Protein AF-A0A2V8R6G0-F1 (afdb_monomer)

Radius of gyration: 20.25 Å; Cα contacts (8 Å, |Δi|>4): 331; chains: 1; bounding box: 52×33×65 Å

Sequence (247 aa):
MKTLGDEDYLRGYAAKALVNFKTNHLSKALENALSSEDNFSKRKAIQTIGYYSLEPHVLEKLSRIATTDSIEEVRIDATEAKEKFALKIELLDHC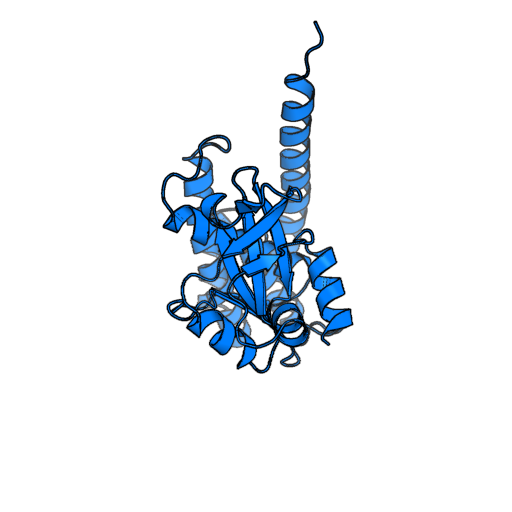SAIGAAQPLTDNESRELFLVGEAFKVAAEAGHIFRPTANSDWGIDGEIEFKNERGEANGQRVYLQLKSGDSYLRTRKRDGKEIFVIKNPRHAEYWQSHAYPVLLVIRDSSGQIRWMNVTEYLQRQGTDVRQIEFQGEPFTAESVKQMRARFA

Nearest PDB structures (foldseek):
  4fzd-assembly1_A  TM=4.094E-01  e=1.682E-01  Homo sapiens
  5d08-assembly2_B  TM=7.784E-01  e=7.352E+00  Bacillus subtilis subsp. subtilis str. 168
  7wtx-assembly1_K  TM=4.316E-01  e=4.037E+00  Homo sapiens

Foldseek 3Di:
DDDPPPVVVVVVVVVVVVLVVVLVVVLVVLVVQCVDPDPVSNLVSLLVCLLRPPDPVVLVVLVCQLPPPPDPSSNVSSVVSNVSNVVVNVLVVVPVVVDPPDFPPDQVNQQVVQLSVLCVQLVLLLWDKDADPDCVLQFGIKTFDADPVSHGDRFIETEREEEEPVQWDQDPPPRFTKGFQPDLSSLVSQLPDPHFYKYWYQYRVRFIFIDRSNVQCVVVDSPDRMDRDPTDGRHSVVVNVVVVVRD

Mean predicted aligned error: 14.56 Å

Solvent-accessible surface area (backbone atoms only — not comparable to full-atom values): 13518 Å² total; per-residue (Å²): 142,80,83,72,65,61,61,58,51,50,47,52,50,50,50,51,50,51,49,50,54,52,45,52,55,48,41,56,54,33,58,54,30,58,71,43,89,50,63,69,59,20,43,53,23,35,53,46,42,30,65,64,51,89,56,76,69,54,47,59,54,26,52,46,39,35,74,66,50,91,47,66,71,48,16,52,45,17,46,54,17,28,54,53,30,50,55,48,49,57,51,49,51,51,49,60,74,48,48,96,82,62,78,72,85,48,69,66,61,33,44,53,50,49,52,51,50,51,40,51,31,28,49,73,43,62,31,47,55,47,77,43,96,74,42,94,72,59,43,44,26,35,41,38,42,39,50,99,87,64,47,73,77,82,45,51,36,35,29,27,75,45,58,43,58,88,56,51,43,70,38,88,92,76,67,46,37,31,33,66,52,89,54,69,65,44,56,55,50,41,59,68,47,97,44,53,25,29,44,32,40,29,41,86,89,67,54,43,26,28,39,60,47,29,64,51,38,69,76,73,40,87,86,62,50,63,43,79,55,80,50,48,69,65,40,28,67,49,52,47,51,46,44,73,73,73,100

Secondary structure (DSSP, 8-state):
----HHHHHHHHHHHHHHHHHHHHHHHHHHHHHTT-S-HHHHHHHHHHHHHH---THHHHHHHHHHHH-S-HHHHHHHHHHHHHHHHHHHHHHHHHHS-TTS---SHHHHHHHHHHHHHHHHHHTT-EEEE-S--TTS--EEEEEE-TTS-EEEEEEEEEEEESGGGEEE-TTT--EEEE-SSTHHHHHHHHSSSPEEEEEE-TT--EEEEEHHHHHHHH-TT--EEE---EE--HHHHHHHHHHH-

pLDDT: mean 73.42, std 19.41, range [26.73, 97.62]

Structure (mmCIF, N/CA/C/O backbone):
data_AF-A0A2V8R6G0-F1
#
_entry.id   AF-A0A2V8R6G0-F1
#
loop_
_atom_site.group_PDB
_atom_site.id
_atom_site.type_symbol
_atom_site.label_atom_id
_atom_site.label_alt_id
_atom_site.label_comp_id
_atom_site.label_asym_id
_atom_site.label_entity_id
_atom_site.label_seq_id
_atom_site.pdbx_PDB_ins_code
_atom_site.Cartn_x
_atom_site.Cartn_y
_atom_site.Cartn_z
_atom_site.occupancy
_atom_site.B_iso_or_equiv
_atom_site.auth_seq_id
_atom_site.auth_comp_id
_atom_site.auth_asym_id
_atom_site.auth_atom_id
_atom_site.pdbx_PDB_model_num
ATOM 1 N N . MET A 1 1 ? 21.399 -4.563 36.459 1.00 34.19 1 MET A N 1
ATOM 2 C CA . MET A 1 1 ? 21.185 -3.374 35.610 1.00 34.19 1 MET A CA 1
ATOM 3 C C . MET A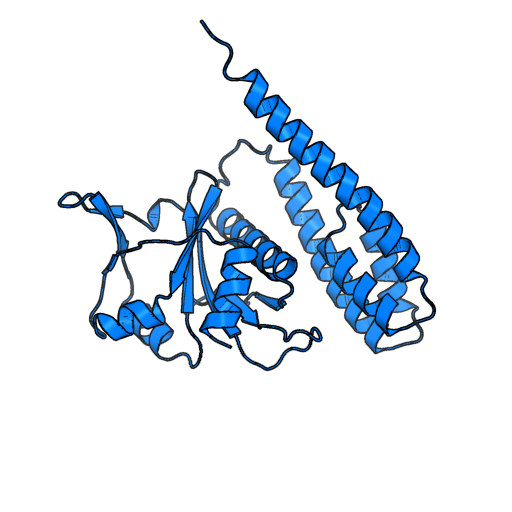 1 1 ? 21.770 -3.709 34.242 1.00 34.19 1 MET A C 1
ATOM 5 O O . MET A 1 1 ? 22.981 -3.686 34.096 1.00 34.19 1 MET A O 1
ATOM 9 N N . LYS A 1 2 ? 20.945 -4.240 33.328 1.00 35.44 2 LYS A N 1
ATOM 10 C CA . LYS A 1 2 ? 21.380 -4.819 32.043 1.00 35.44 2 LYS A CA 1
ATOM 11 C C . LYS A 1 2 ? 21.058 -3.829 30.920 1.00 35.44 2 LYS A C 1
ATOM 13 O O . LYS A 1 2 ? 19.930 -3.353 30.834 1.00 35.44 2 LYS A O 1
ATOM 18 N N . THR A 1 3 ? 22.068 -3.518 30.120 1.00 43.28 3 THR A N 1
ATOM 19 C CA . THR A 1 3 ? 22.071 -2.650 28.938 1.00 43.28 3 THR A CA 1
ATOM 20 C C . THR A 1 3 ? 21.207 -3.246 27.822 1.00 43.28 3 THR A C 1
ATOM 22 O O . THR A 1 3 ? 21.659 -4.087 27.058 1.00 43.28 3 THR A O 1
ATOM 25 N N . LEU A 1 4 ? 19.941 -2.826 27.745 1.00 37.19 4 LEU A N 1
ATOM 26 C CA . LEU A 1 4 ? 19.010 -3.173 26.656 1.00 37.19 4 LEU A CA 1
ATOM 27 C C . LEU A 1 4 ? 19.061 -2.176 25.477 1.00 37.19 4 LEU A C 1
ATOM 29 O O . LEU A 1 4 ? 18.428 -2.414 24.460 1.00 37.19 4 LEU A O 1
ATOM 33 N N . GLY A 1 5 ? 19.813 -1.073 25.594 1.00 36.22 5 GLY A N 1
ATOM 34 C CA . GLY A 1 5 ? 19.880 -0.025 24.563 1.00 36.22 5 GLY A CA 1
ATOM 35 C C . GLY A 1 5 ? 20.892 -0.273 23.438 1.00 36.22 5 GLY A C 1
ATOM 36 O O . GLY A 1 5 ? 20.649 0.131 22.305 1.00 36.22 5 GLY A O 1
ATOM 37 N N . ASP A 1 6 ? 22.000 -0.965 23.720 1.00 34.88 6 ASP A N 1
ATOM 38 C CA . ASP A 1 6 ? 23.094 -1.110 22.748 1.00 34.88 6 ASP A CA 1
ATOM 39 C C . ASP A 1 6 ? 22.841 -2.222 21.717 1.00 34.88 6 ASP A C 1
ATOM 41 O O . ASP A 1 6 ? 23.226 -2.079 20.559 1.00 34.88 6 ASP A O 1
ATOM 45 N N . GLU A 1 7 ? 22.154 -3.313 22.087 1.00 31.45 7 GLU A N 1
ATOM 46 C CA . GLU A 1 7 ? 21.886 -4.431 21.164 1.00 31.45 7 GLU A CA 1
ATOM 47 C C . GLU A 1 7 ? 20.872 -4.079 20.065 1.00 31.45 7 GLU A C 1
ATOM 49 O O . GLU A 1 7 ? 21.073 -4.473 18.915 1.00 31.45 7 GLU A O 1
ATOM 54 N N . ASP A 1 8 ? 19.817 -3.320 20.374 1.00 34.75 8 ASP A N 1
ATOM 55 C CA . ASP A 1 8 ? 18.817 -2.908 19.378 1.00 34.75 8 ASP A CA 1
ATOM 56 C C . ASP A 1 8 ? 19.351 -1.802 18.454 1.00 34.75 8 ASP A C 1
ATOM 58 O O . ASP A 1 8 ? 19.093 -1.823 17.247 1.00 34.75 8 ASP A O 1
ATOM 62 N N . TYR A 1 9 ? 20.187 -0.896 18.979 1.00 31.95 9 TYR A N 1
ATOM 63 C CA . TYR A 1 9 ? 20.908 0.098 18.178 1.00 31.95 9 TYR A CA 1
ATOM 64 C C . TYR A 1 9 ? 21.902 -0.567 17.212 1.00 31.95 9 TYR A C 1
ATOM 66 O O . TYR A 1 9 ? 21.915 -0.267 16.014 1.00 31.95 9 TYR A O 1
ATOM 74 N N . LEU A 1 10 ? 22.688 -1.533 17.702 1.00 29.09 10 LEU A N 1
ATOM 75 C CA . LEU A 1 10 ? 23.629 -2.299 16.885 1.00 29.09 10 LEU A CA 1
ATOM 76 C C . LEU A 1 10 ? 22.919 -3.200 15.868 1.00 29.09 10 LEU A C 1
ATOM 78 O O . LEU A 1 10 ? 23.405 -3.317 14.745 1.00 29.09 10 LEU A O 1
ATOM 82 N N . ARG A 1 11 ? 21.757 -3.787 16.193 1.00 32.06 11 ARG A N 1
ATOM 83 C CA . ARG A 1 11 ? 20.941 -4.542 15.222 1.00 32.06 11 ARG A CA 1
ATOM 84 C C . ARG A 1 11 ? 20.358 -3.648 14.140 1.00 32.06 11 ARG A C 1
ATOM 86 O O . ARG A 1 11 ? 20.413 -4.030 12.976 1.00 32.06 11 ARG A O 1
ATOM 93 N N . GLY A 1 12 ? 19.847 -2.467 14.489 1.00 29.92 12 GLY A N 1
ATOM 94 C CA . GLY A 1 12 ? 19.350 -1.492 13.517 1.00 29.92 12 GLY A CA 1
ATOM 95 C C . GLY A 1 12 ? 20.454 -1.005 12.577 1.00 29.92 12 GLY A C 1
ATOM 96 O O . GLY A 1 12 ? 20.265 -0.972 11.361 1.00 29.92 12 GLY A O 1
ATOM 97 N N . TYR A 1 13 ? 21.639 -0.713 13.119 1.00 31.30 13 TYR A N 1
ATOM 98 C CA . TYR A 1 13 ? 22.800 -0.296 12.333 1.00 31.30 13 TYR A CA 1
ATOM 99 C C . TYR A 1 13 ? 23.360 -1.433 11.472 1.00 31.30 13 TYR A C 1
ATOM 101 O O . TYR A 1 13 ? 23.633 -1.224 10.296 1.00 31.30 13 TYR A O 1
ATOM 109 N N . ALA A 1 14 ? 23.472 -2.652 12.009 1.00 26.73 14 ALA A N 1
ATOM 110 C CA . ALA A 1 14 ? 23.921 -3.826 11.264 1.00 26.73 14 ALA A CA 1
ATOM 111 C C . ALA A 1 14 ? 22.918 -4.230 10.176 1.00 26.73 14 ALA A C 1
ATOM 113 O O . ALA A 1 14 ? 23.330 -4.557 9.071 1.00 26.73 14 ALA A O 1
ATOM 114 N N . ALA A 1 15 ? 21.610 -4.151 10.438 1.00 30.41 15 ALA A N 1
ATOM 115 C CA . ALA A 1 15 ? 20.573 -4.388 9.439 1.00 30.41 15 ALA A CA 1
ATOM 116 C C . ALA A 1 15 ? 20.609 -3.318 8.341 1.00 30.41 15 ALA A C 1
ATOM 118 O O . ALA A 1 15 ? 20.586 -3.667 7.167 1.00 30.41 15 ALA A O 1
ATOM 119 N N . LYS A 1 16 ? 20.753 -2.035 8.696 1.00 35.66 16 LYS A N 1
ATOM 120 C CA . LYS A 1 16 ? 20.899 -0.934 7.731 1.00 35.66 16 LYS A CA 1
ATOM 121 C C . LYS A 1 16 ? 22.196 -1.056 6.925 1.00 35.66 16 LYS A C 1
ATOM 123 O O . LYS A 1 16 ? 22.171 -0.885 5.714 1.00 35.66 16 LYS A O 1
ATOM 128 N N . ALA A 1 17 ? 23.303 -1.438 7.558 1.00 30.44 17 ALA A N 1
ATOM 129 C CA . ALA A 1 17 ? 24.582 -1.694 6.902 1.00 30.44 17 ALA A CA 1
ATOM 130 C C . ALA A 1 17 ? 24.533 -2.931 5.991 1.00 30.44 17 ALA A C 1
ATOM 132 O O . ALA A 1 17 ? 25.089 -2.889 4.903 1.00 30.44 17 ALA A O 1
ATOM 133 N N . LEU A 1 18 ? 23.839 -4.005 6.381 1.00 31.03 18 LEU A N 1
ATOM 134 C CA . LEU A 1 18 ? 23.644 -5.210 5.564 1.00 31.03 18 LEU A CA 1
ATOM 135 C C . LEU A 1 18 ? 22.676 -4.974 4.401 1.00 31.03 18 LEU A C 1
ATOM 137 O O . LEU A 1 18 ? 22.905 -5.502 3.313 1.00 31.03 18 LEU A O 1
ATOM 141 N N . VAL A 1 19 ? 21.620 -4.183 4.617 1.00 36.78 19 VAL A N 1
ATOM 142 C CA . VAL A 1 19 ? 20.725 -3.701 3.559 1.00 36.78 19 VAL A CA 1
ATOM 143 C C . VAL A 1 19 ? 21.540 -2.871 2.579 1.00 36.78 19 VAL A C 1
ATOM 145 O O . VAL A 1 19 ? 21.611 -3.277 1.429 1.00 36.78 19 VAL A O 1
ATOM 148 N N . ASN A 1 20 ? 22.256 -1.840 3.046 1.00 39.75 20 ASN A N 1
ATOM 149 C CA . ASN A 1 20 ? 23.132 -0.993 2.229 1.00 39.75 20 ASN A CA 1
ATOM 150 C C . ASN A 1 20 ? 24.219 -1.797 1.494 1.00 39.75 20 ASN A C 1
ATOM 152 O O . ASN A 1 20 ? 24.497 -1.549 0.327 1.00 39.75 20 ASN A O 1
ATOM 156 N N . PHE A 1 21 ? 24.817 -2.804 2.134 1.00 33.84 21 PHE A N 1
ATOM 157 C CA . PHE A 1 21 ? 25.827 -3.664 1.512 1.00 33.84 21 PHE A CA 1
ATOM 158 C C . PHE A 1 21 ? 25.230 -4.521 0.385 1.00 33.84 21 PHE A C 1
ATOM 160 O O . PHE A 1 21 ? 25.822 -4.640 -0.690 1.00 33.84 21 PHE A O 1
ATOM 167 N N . LYS A 1 22 ? 24.029 -5.083 0.591 1.00 43.94 22 LYS A N 1
ATOM 168 C CA . LYS A 1 22 ? 23.308 -5.842 -0.442 1.00 43.94 22 LYS A CA 1
ATOM 169 C C . LYS A 1 22 ? 22.791 -4.938 -1.566 1.00 43.94 22 LYS A C 1
ATOM 171 O O . LYS A 1 22 ? 22.933 -5.322 -2.725 1.00 43.94 22 LYS A O 1
ATOM 176 N N . THR A 1 23 ? 22.258 -3.748 -1.273 1.00 46.34 23 THR A N 1
ATOM 177 C CA . THR A 1 23 ? 21.818 -2.779 -2.295 1.00 46.34 23 THR A CA 1
ATOM 178 C C . THR A 1 23 ? 22.978 -2.164 -3.067 1.00 46.34 23 THR A C 1
ATOM 180 O O . THR A 1 23 ? 22.801 -1.925 -4.252 1.00 46.34 23 THR A O 1
ATOM 183 N N . ASN A 1 24 ? 24.174 -2.002 -2.495 1.00 49.56 24 ASN A N 1
ATOM 184 C CA . ASN A 1 24 ? 25.341 -1.500 -3.237 1.00 49.56 24 ASN A CA 1
ATOM 185 C C . ASN A 1 24 ? 25.845 -2.503 -4.283 1.00 49.56 24 ASN A C 1
ATOM 187 O O . ASN A 1 24 ? 26.157 -2.127 -5.415 1.00 49.56 24 ASN A O 1
ATOM 191 N N . HIS A 1 25 ? 25.871 -3.797 -3.950 1.00 50.28 25 HIS A N 1
ATOM 192 C CA . HIS A 1 25 ? 26.175 -4.846 -4.928 1.00 50.28 25 HIS A CA 1
ATOM 193 C C . HIS A 1 25 ? 25.071 -4.992 -5.983 1.00 50.28 25 HIS A C 1
ATOM 195 O O . HIS A 1 25 ? 25.381 -5.159 -7.165 1.00 50.28 25 HIS A O 1
ATOM 201 N N . LEU A 1 26 ? 23.801 -4.880 -5.576 1.00 49.84 26 LEU A N 1
ATOM 202 C CA . LEU A 1 26 ? 22.661 -4.908 -6.492 1.00 49.84 26 LEU A CA 1
ATOM 203 C C . LEU A 1 26 ? 22.676 -3.700 -7.439 1.00 49.84 26 LEU A C 1
ATOM 205 O O . LEU A 1 26 ? 22.512 -3.876 -8.638 1.00 49.84 26 LEU A O 1
ATOM 209 N N . SER A 1 27 ? 22.940 -2.498 -6.921 1.00 53.16 27 SER A N 1
ATOM 210 C CA . SER A 1 27 ? 23.031 -1.257 -7.695 1.00 53.16 27 SER A CA 1
ATOM 211 C C . SER A 1 27 ? 24.147 -1.354 -8.722 1.00 53.16 27 SER A C 1
ATOM 213 O O . SER A 1 27 ? 23.909 -1.134 -9.899 1.00 53.16 27 SER A O 1
ATOM 215 N N . LYS A 1 28 ? 25.338 -1.822 -8.335 1.00 61.94 28 LYS A N 1
ATOM 216 C CA . LYS A 1 28 ? 26.460 -1.995 -9.268 1.00 61.94 28 LYS A CA 1
ATOM 217 C C . LYS A 1 28 ? 26.176 -3.037 -10.360 1.00 61.94 28 LYS A C 1
ATOM 219 O O . LYS A 1 28 ? 26.539 -2.834 -11.516 1.00 61.94 28 LYS A O 1
ATOM 224 N N . ALA A 1 29 ? 25.505 -4.138 -10.020 1.00 55.44 29 ALA A N 1
ATOM 225 C CA . ALA A 1 29 ? 25.083 -5.145 -10.997 1.00 55.44 29 ALA A CA 1
ATOM 226 C C . ALA A 1 29 ? 23.994 -4.612 -11.947 1.00 55.44 29 ALA A C 1
ATOM 228 O O . ALA A 1 29 ? 24.066 -4.827 -13.156 1.00 55.44 29 ALA A O 1
ATOM 229 N N . LEU A 1 30 ? 23.020 -3.869 -11.417 1.00 57.88 30 LEU A N 1
ATOM 230 C CA . LEU A 1 30 ? 21.959 -3.226 -12.193 1.00 57.88 30 LEU A CA 1
ATOM 231 C C . LEU A 1 30 ? 22.506 -2.100 -13.071 1.00 57.88 30 LEU A C 1
ATOM 233 O O . LEU A 1 30 ? 22.094 -1.967 -14.215 1.00 57.88 30 LEU A O 1
ATOM 237 N N . GLU A 1 31 ? 23.486 -1.341 -12.592 1.00 64.44 31 GLU A N 1
ATOM 238 C CA . GLU A 1 31 ? 24.176 -0.307 -13.358 1.00 64.44 31 GLU A CA 1
ATOM 239 C C . GLU A 1 31 ? 24.968 -0.865 -14.537 1.00 64.44 31 GLU A C 1
ATOM 241 O O . GLU A 1 31 ? 25.060 -0.185 -15.561 1.00 64.44 31 GLU A O 1
ATOM 246 N N . ASN A 1 32 ? 25.521 -2.072 -14.405 1.00 67.94 32 ASN A N 1
ATOM 247 C CA . ASN A 1 32 ? 26.119 -2.798 -15.522 1.00 67.94 32 ASN A CA 1
ATOM 248 C C . ASN A 1 32 ? 25.037 -3.268 -16.506 1.00 67.94 32 ASN A C 1
ATOM 250 O O . ASN A 1 32 ? 25.226 -3.176 -17.716 1.00 67.94 32 ASN A O 1
ATOM 254 N N . ALA A 1 33 ? 23.879 -3.704 -16.000 1.00 63.72 33 ALA A N 1
ATOM 255 C CA . ALA A 1 33 ? 22.740 -4.105 -16.825 1.00 63.72 33 ALA A CA 1
ATOM 256 C C . ALA A 1 33 ? 22.069 -2.922 -17.557 1.00 63.72 33 ALA A C 1
ATOM 258 O O . ALA A 1 33 ? 21.498 -3.118 -18.627 1.00 63.72 33 ALA A O 1
ATOM 259 N N . LEU A 1 34 ? 22.202 -1.684 -17.061 1.00 65.88 34 LEU A N 1
ATOM 260 C CA . LEU A 1 34 ? 21.816 -0.470 -17.802 1.00 65.88 34 LEU A CA 1
ATOM 261 C C . LEU A 1 34 ? 22.625 -0.279 -19.093 1.00 65.88 34 LEU A C 1
ATOM 263 O O . LEU A 1 34 ? 22.168 0.407 -20.004 1.00 65.88 34 LEU A O 1
ATOM 267 N N . SER A 1 35 ? 23.812 -0.877 -19.172 1.00 68.38 35 SER A N 1
ATOM 268 C CA . SER A 1 35 ? 24.671 -0.871 -20.358 1.00 68.38 35 SER A CA 1
ATOM 269 C C . SER A 1 35 ? 24.473 -2.112 -21.240 1.00 68.38 35 SER A C 1
ATOM 271 O O . SER A 1 35 ? 25.229 -2.299 -22.187 1.00 68.38 35 SER A O 1
ATOM 273 N N . SER A 1 36 ? 23.487 -2.964 -20.934 1.00 69.88 36 SER A N 1
ATOM 274 C CA . SER A 1 36 ? 23.172 -4.164 -21.716 1.00 69.88 36 SER A CA 1
ATOM 275 C C . SER A 1 36 ? 22.727 -3.809 -23.137 1.00 69.88 36 SER A C 1
ATOM 277 O O . SER A 1 36 ? 21.923 -2.897 -23.325 1.00 69.88 36 SER A O 1
ATOM 279 N N . GLU A 1 37 ? 23.197 -4.560 -24.132 1.00 65.38 37 GLU A N 1
ATOM 280 C CA . GLU A 1 37 ? 22.677 -4.481 -25.506 1.00 65.38 37 GLU A CA 1
ATOM 281 C C . GLU A 1 37 ? 21.293 -5.140 -25.638 1.00 65.38 37 GLU A C 1
ATOM 283 O O . GLU A 1 37 ? 20.527 -4.796 -26.534 1.00 65.38 37 GLU A O 1
ATOM 288 N N . ASP A 1 38 ? 20.937 -6.045 -24.718 1.00 75.44 38 ASP A N 1
ATOM 289 C CA . ASP A 1 38 ? 19.598 -6.632 -24.657 1.00 75.44 38 ASP A CA 1
ATOM 290 C C . ASP A 1 38 ? 18.587 -5.644 -24.059 1.00 75.44 38 ASP A C 1
ATOM 292 O 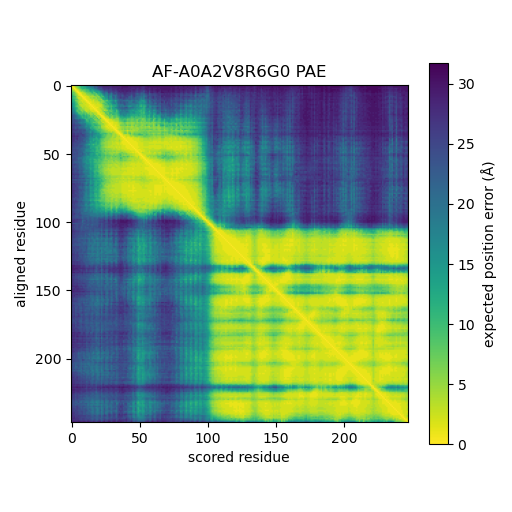O . ASP A 1 38 ? 18.662 -5.285 -22.876 1.00 75.44 38 ASP A O 1
ATOM 296 N N . ASN A 1 39 ? 17.614 -5.250 -24.882 1.00 72.75 39 ASN A N 1
ATOM 297 C CA . ASN A 1 39 ? 16.566 -4.297 -24.530 1.00 72.75 39 ASN A CA 1
ATOM 298 C C . ASN A 1 39 ? 15.711 -4.780 -23.358 1.00 72.75 39 ASN A C 1
ATOM 300 O O . ASN A 1 39 ? 15.363 -3.980 -22.492 1.00 72.75 39 ASN A O 1
ATOM 304 N N . PHE A 1 40 ? 15.389 -6.075 -23.293 1.00 61.78 40 PHE A N 1
ATOM 305 C CA . PHE A 1 40 ? 14.559 -6.614 -22.216 1.00 61.78 40 PHE A CA 1
ATOM 306 C C . PHE A 1 40 ? 15.265 -6.489 -20.859 1.00 61.78 40 PHE A C 1
ATOM 308 O O . PHE A 1 40 ? 14.712 -5.936 -19.903 1.00 61.78 40 PHE A O 1
ATOM 315 N N . SER A 1 41 ? 16.525 -6.921 -20.794 1.00 63.50 41 SER A N 1
ATOM 316 C CA . SER A 1 41 ? 17.361 -6.816 -19.597 1.00 63.50 41 SER A CA 1
ATOM 317 C C . SER A 1 41 ? 17.620 -5.363 -19.202 1.00 63.50 41 SER A C 1
ATOM 319 O O . SER A 1 41 ? 17.537 -5.032 -18.018 1.00 63.50 41 SER A O 1
ATOM 321 N N . LYS A 1 42 ? 17.857 -4.474 -20.177 1.00 71.44 42 LYS A N 1
ATOM 322 C CA . LYS A 1 42 ? 18.047 -3.038 -19.934 1.00 71.44 42 LYS A CA 1
ATOM 323 C C . LYS A 1 42 ? 16.786 -2.398 -19.343 1.00 71.44 42 LYS A C 1
ATOM 325 O O . LYS A 1 42 ? 16.873 -1.724 -18.319 1.00 71.44 42 LYS A O 1
ATOM 330 N N . ARG A 1 43 ? 15.605 -2.654 -19.916 1.00 74.88 43 ARG A N 1
ATOM 331 C CA . ARG A 1 43 ? 14.316 -2.159 -19.394 1.00 74.88 43 ARG A CA 1
ATOM 332 C C . ARG A 1 43 ? 14.043 -2.667 -17.982 1.00 74.88 43 ARG A C 1
ATOM 334 O O . ARG A 1 43 ? 13.699 -1.889 -17.093 1.00 74.88 43 ARG A O 1
ATOM 341 N N . LYS A 1 44 ? 14.282 -3.959 -17.730 1.00 63.94 44 LYS A N 1
ATOM 342 C CA . LYS A 1 44 ? 14.128 -4.538 -16.390 1.00 63.94 44 LYS A CA 1
ATOM 343 C C . LYS A 1 44 ? 15.088 -3.901 -15.384 1.00 63.94 44 LYS A C 1
ATOM 345 O O . LYS A 1 44 ? 14.677 -3.609 -14.260 1.00 63.94 44 LYS A O 1
ATOM 350 N N . ALA A 1 45 ? 16.332 -3.643 -15.785 1.00 68.00 45 ALA A N 1
ATOM 351 C CA . ALA A 1 45 ? 17.316 -2.956 -14.959 1.00 68.00 45 ALA A CA 1
ATOM 352 C C . ALA A 1 45 ? 16.903 -1.511 -14.649 1.00 68.00 45 ALA A C 1
ATOM 354 O O . ALA A 1 45 ? 16.981 -1.111 -13.494 1.00 68.00 45 ALA A O 1
ATOM 355 N N . ILE A 1 46 ? 16.388 -0.763 -15.630 1.00 72.62 46 ILE A N 1
ATOM 356 C CA . ILE A 1 46 ? 15.880 0.612 -15.467 1.00 72.62 46 ILE A CA 1
ATOM 357 C C . ILE A 1 46 ? 14.740 0.672 -14.449 1.00 72.62 46 ILE A C 1
ATOM 359 O O . ILE A 1 46 ? 14.799 1.438 -13.486 1.00 72.62 46 ILE A O 1
ATOM 363 N N . GLN A 1 47 ? 13.730 -0.181 -14.620 1.00 64.50 47 GLN A N 1
ATOM 364 C CA . GLN A 1 47 ? 12.584 -0.239 -13.712 1.00 64.50 47 GLN A CA 1
ATOM 365 C C . GLN A 1 47 ? 13.013 -0.612 -12.288 1.00 64.50 47 GLN A C 1
ATOM 367 O O . GLN A 1 47 ? 12.476 -0.092 -11.315 1.00 64.50 47 GLN A O 1
ATOM 372 N N . THR A 1 48 ? 13.999 -1.503 -12.164 1.00 60.44 48 THR A N 1
ATOM 373 C CA . THR A 1 48 ? 14.518 -1.970 -10.874 1.00 60.44 48 THR A CA 1
ATOM 374 C C . THR A 1 48 ? 15.399 -0.901 -10.220 1.00 60.44 48 THR A C 1
ATOM 376 O O . THR A 1 48 ? 15.276 -0.637 -9.030 1.00 60.44 48 THR A O 1
ATOM 379 N N . ILE A 1 49 ? 16.271 -0.224 -10.967 1.00 68.69 49 ILE A N 1
ATOM 380 C CA . ILE A 1 49 ? 17.228 0.719 -10.383 1.00 68.69 49 ILE A CA 1
ATOM 381 C C . ILE A 1 49 ? 16.565 2.017 -9.920 1.00 68.69 49 ILE A C 1
ATOM 383 O O . ILE A 1 49 ? 16.881 2.482 -8.828 1.00 68.69 49 ILE A O 1
ATOM 387 N N . GLY A 1 50 ? 15.588 2.547 -10.672 1.00 61.62 50 GLY A N 1
ATOM 388 C CA . GLY A 1 50 ? 14.807 3.711 -10.228 1.00 61.62 50 GLY A CA 1
ATOM 389 C C . GLY A 1 50 ? 14.011 3.433 -8.951 1.00 61.62 50 GLY A C 1
ATOM 390 O O . GLY A 1 50 ? 13.616 4.344 -8.231 1.00 61.62 50 GLY A O 1
ATOM 391 N N . TYR A 1 51 ? 13.828 2.151 -8.641 1.00 57.56 51 TYR A N 1
ATOM 392 C CA . TYR A 1 51 ? 13.112 1.677 -7.478 1.00 57.56 51 TYR A CA 1
ATOM 393 C C . TYR A 1 51 ? 14.027 1.413 -6.274 1.00 57.56 51 TYR A C 1
ATOM 395 O O . TYR A 1 51 ? 13.773 1.886 -5.165 1.00 57.56 51 TYR A O 1
ATOM 403 N N . TYR A 1 52 ? 15.095 0.636 -6.470 1.00 56.31 52 TYR A N 1
ATOM 404 C CA . TYR A 1 52 ? 15.920 0.092 -5.385 1.00 56.31 52 TYR A CA 1
ATOM 405 C C . TYR A 1 52 ? 17.205 0.869 -5.127 1.00 56.31 52 TYR A C 1
ATOM 407 O O . TYR A 1 52 ? 17.758 0.732 -4.036 1.00 56.31 52 TYR A O 1
ATOM 415 N N . SER A 1 53 ? 17.671 1.690 -6.073 1.00 65.31 53 SER A N 1
ATOM 416 C CA . SER A 1 53 ? 18.866 2.500 -5.843 1.00 65.31 53 SER A CA 1
ATOM 417 C C . SER A 1 53 ? 18.656 3.447 -4.665 1.00 65.31 53 SER A C 1
ATOM 419 O O . SER A 1 53 ? 17.537 3.889 -4.397 1.00 65.31 53 SER A O 1
ATOM 421 N N . LEU A 1 54 ? 19.731 3.731 -3.942 1.00 63.56 54 LEU A N 1
ATOM 422 C CA . LEU A 1 54 ? 19.816 4.806 -2.953 1.00 63.56 54 LEU A CA 1
ATOM 423 C C . LEU A 1 54 ? 20.865 5.844 -3.368 1.00 63.56 54 LEU A C 1
ATOM 425 O O . LEU A 1 54 ? 21.130 6.782 -2.630 1.00 63.56 54 LEU A O 1
ATOM 429 N N . GLU A 1 55 ? 21.459 5.661 -4.546 1.00 69.50 55 GLU A N 1
ATOM 430 C CA . GLU A 1 55 ? 22.618 6.403 -5.005 1.00 69.50 55 GLU A CA 1
ATOM 431 C C . GLU A 1 55 ? 22.187 7.579 -5.893 1.00 69.50 55 GLU A C 1
ATOM 433 O O . GLU A 1 55 ? 21.668 7.345 -6.993 1.00 69.50 55 GLU A O 1
ATOM 438 N N . PRO A 1 56 ? 22.399 8.841 -5.474 1.00 70.56 56 PRO A N 1
ATOM 439 C CA . PRO A 1 56 ? 21.900 10.012 -6.195 1.00 70.56 56 PRO A CA 1
ATOM 440 C C . PRO A 1 56 ? 22.346 10.098 -7.663 1.00 70.56 56 PRO A C 1
ATOM 442 O O . PRO A 1 56 ? 21.585 10.561 -8.513 1.00 70.56 56 PRO A O 1
ATOM 445 N N . HIS A 1 57 ? 23.537 9.585 -8.004 1.00 79.31 57 HIS A N 1
ATOM 446 C CA . HIS A 1 57 ? 24.054 9.597 -9.382 1.00 79.31 57 HIS A CA 1
ATOM 447 C C . HIS A 1 57 ? 23.231 8.743 -10.359 1.00 79.31 57 HIS A C 1
ATOM 449 O O . HIS A 1 57 ? 23.302 8.942 -11.573 1.00 79.31 57 HIS A O 1
ATOM 455 N N . VAL A 1 58 ? 22.409 7.810 -9.865 1.00 78.38 58 VAL A N 1
ATOM 456 C CA . VAL A 1 58 ? 21.499 7.025 -10.715 1.00 78.38 58 VAL A CA 1
ATOM 457 C C . VAL A 1 58 ? 20.462 7.920 -11.395 1.00 78.38 58 VAL A C 1
ATOM 459 O O . VAL A 1 58 ? 20.060 7.628 -12.523 1.00 78.38 58 VAL A O 1
ATOM 462 N N . LEU A 1 59 ? 20.079 9.041 -10.777 1.00 80.31 59 LEU A N 1
ATOM 463 C CA . LEU A 1 59 ? 19.115 9.979 -11.351 1.00 80.31 59 LEU A CA 1
ATOM 464 C C . LEU A 1 59 ? 19.645 10.622 -12.639 1.00 80.31 59 LEU A C 1
ATOM 466 O O . LEU A 1 59 ? 18.930 10.714 -13.641 1.00 80.31 59 LEU A O 1
ATOM 470 N N . GLU A 1 60 ? 20.918 11.014 -12.638 1.00 82.19 60 GLU A N 1
ATOM 471 C CA . GLU A 1 60 ? 21.597 11.565 -13.812 1.00 82.19 60 GLU A CA 1
ATOM 472 C C . GLU A 1 60 ? 21.675 10.51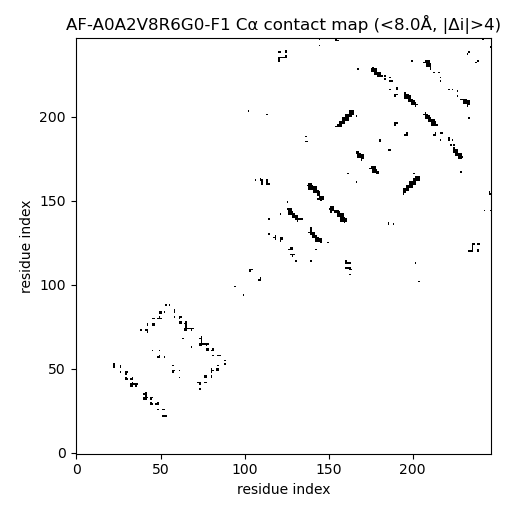9 -14.934 1.00 82.19 60 GLU A C 1
ATOM 474 O O . GLU A 1 60 ? 21.366 10.798 -16.096 1.00 82.19 60 GLU A O 1
ATOM 479 N N . LYS A 1 61 ? 21.991 9.270 -14.576 1.00 84.44 61 LYS A N 1
ATOM 480 C CA . LYS A 1 61 ? 22.090 8.158 -15.529 1.00 84.44 61 LYS A CA 1
ATOM 481 C C . LYS A 1 61 ? 20.739 7.825 -16.174 1.00 84.44 61 LYS A C 1
ATOM 483 O O . LYS A 1 61 ? 20.675 7.665 -17.392 1.00 84.44 61 LYS A O 1
ATOM 488 N N . LEU A 1 62 ? 19.658 7.780 -15.390 1.00 85.38 62 LEU A N 1
ATOM 489 C CA . LEU A 1 62 ? 18.292 7.591 -15.895 1.00 85.38 62 LEU A CA 1
ATOM 490 C C . LEU A 1 62 ? 17.852 8.755 -16.793 1.00 85.38 62 LEU A C 1
ATOM 492 O O . LEU A 1 62 ? 17.285 8.521 -17.858 1.00 85.38 62 LEU A O 1
ATOM 496 N N . SER A 1 63 ? 18.188 9.995 -16.424 1.00 86.50 63 SER A N 1
ATOM 497 C CA . SER A 1 63 ? 17.912 11.190 -17.238 1.00 86.50 63 SER A CA 1
ATOM 498 C C . SER A 1 63 ? 18.604 11.137 -18.601 1.00 86.50 63 SER A C 1
ATOM 500 O O . SER A 1 63 ? 18.019 11.514 -19.620 1.00 86.50 63 SER A O 1
ATOM 502 N N . ARG A 1 64 ? 19.835 10.616 -18.640 1.00 89.19 64 ARG A N 1
ATOM 503 C CA . ARG A 1 64 ? 20.561 10.410 -19.894 1.00 89.19 64 ARG A CA 1
ATOM 504 C C . ARG A 1 64 ? 19.888 9.344 -20.753 1.00 89.19 64 ARG A C 1
ATOM 506 O O . ARG A 1 64 ? 19.600 9.602 -21.911 1.00 89.19 64 ARG A O 1
ATOM 513 N N . ILE A 1 65 ? 19.564 8.178 -20.193 1.00 88.31 65 ILE A N 1
ATOM 514 C CA . ILE A 1 65 ? 18.895 7.098 -20.943 1.00 88.31 65 ILE A CA 1
ATOM 515 C C . ILE A 1 65 ? 17.549 7.574 -21.507 1.00 88.31 65 ILE A C 1
ATOM 517 O O . ILE A 1 65 ? 17.277 7.360 -22.686 1.00 88.31 65 ILE A O 1
ATOM 521 N N . ALA A 1 66 ? 16.761 8.295 -20.704 1.00 88.12 66 ALA A N 1
ATOM 522 C CA . ALA A 1 66 ? 15.473 8.859 -21.104 1.00 88.12 66 ALA A CA 1
ATOM 523 C C . ALA A 1 66 ? 15.558 9.785 -22.331 1.00 88.12 66 ALA A C 1
ATOM 525 O O . ALA A 1 66 ? 14.592 9.902 -23.080 1.00 88.12 66 ALA A O 1
ATOM 526 N N . THR A 1 67 ? 16.705 10.429 -22.557 1.00 91.00 67 THR A N 1
ATOM 527 C CA . THR A 1 67 ? 16.901 11.387 -23.656 1.00 91.00 67 THR A CA 1
ATOM 528 C C . THR A 1 67 ? 17.710 10.825 -24.823 1.00 91.00 67 THR A C 1
ATOM 530 O O . THR A 1 67 ? 17.500 11.253 -25.955 1.00 91.00 67 THR A O 1
ATOM 533 N N . THR A 1 68 ? 18.612 9.868 -24.582 1.00 90.62 68 THR A N 1
ATOM 534 C CA . THR A 1 68 ? 19.605 9.439 -25.583 1.00 90.62 68 THR A CA 1
ATOM 535 C C . THR A 1 68 ? 19.437 8.014 -26.104 1.00 90.62 68 THR A C 1
ATOM 537 O O . THR A 1 68 ? 20.084 7.678 -27.093 1.00 90.62 68 THR A O 1
ATOM 540 N N . ASP A 1 69 ? 18.655 7.147 -25.449 1.00 90.31 69 ASP A N 1
ATOM 541 C CA . ASP A 1 69 ? 18.536 5.750 -25.893 1.00 90.31 69 ASP A CA 1
ATOM 542 C C . ASP A 1 69 ? 17.760 5.646 -27.219 1.00 90.31 69 ASP A C 1
ATOM 544 O O . ASP A 1 69 ? 16.770 6.351 -27.445 1.00 90.31 69 ASP A O 1
ATOM 548 N N . SER A 1 70 ? 18.223 4.779 -28.122 1.00 87.75 70 SER A N 1
ATOM 549 C CA . SER A 1 70 ? 17.648 4.624 -29.460 1.00 87.75 70 SER A CA 1
ATOM 550 C C . SER A 1 70 ? 16.252 4.001 -29.429 1.00 87.75 70 SER A C 1
ATOM 552 O O . SER A 1 70 ? 15.446 4.269 -30.322 1.00 87.75 70 SER A O 1
ATOM 554 N N . ILE A 1 71 ? 15.928 3.228 -28.390 1.00 86.31 71 ILE A N 1
ATOM 555 C CA . ILE A 1 71 ? 14.653 2.524 -28.259 1.00 86.31 71 ILE A CA 1
ATOM 556 C C . ILE A 1 71 ? 13.647 3.372 -27.476 1.00 86.31 71 ILE A C 1
ATOM 558 O O . ILE A 1 71 ? 13.888 3.778 -26.342 1.00 86.31 71 ILE A O 1
ATOM 562 N N . GLU A 1 72 ? 12.478 3.615 -28.066 1.00 81.31 72 GLU A N 1
ATOM 563 C CA . GLU A 1 72 ? 11.431 4.451 -27.465 1.00 81.31 72 GLU A CA 1
ATOM 564 C C . GLU A 1 72 ? 10.901 3.902 -26.139 1.00 81.31 72 GLU A C 1
ATOM 566 O O . GLU A 1 72 ? 10.831 4.635 -25.156 1.00 81.31 72 GLU A O 1
ATOM 571 N N . GLU A 1 73 ? 10.618 2.602 -26.071 1.00 74.00 73 GLU A N 1
ATOM 572 C CA . GLU A 1 73 ? 10.150 1.955 -24.840 1.00 74.00 73 GLU A CA 1
ATOM 573 C C . GLU A 1 73 ? 11.171 2.062 -23.696 1.00 74.00 73 GLU A C 1
ATOM 575 O O . GLU A 1 73 ? 10.797 2.193 -22.533 1.00 74.00 73 GLU A O 1
ATOM 580 N N . VAL A 1 74 ? 12.469 2.050 -24.021 1.00 77.94 74 VAL A N 1
ATOM 581 C CA . VAL A 1 74 ? 13.550 2.237 -23.043 1.00 77.94 74 VAL A CA 1
ATOM 582 C C . VAL A 1 74 ? 13.550 3.672 -22.514 1.00 77.94 74 VAL A C 1
ATOM 584 O O . VAL A 1 74 ? 13.731 3.879 -21.314 1.00 77.94 74 VAL A O 1
ATOM 587 N N . ARG A 1 75 ? 13.305 4.665 -23.380 1.00 86.19 75 ARG A N 1
ATOM 588 C CA . ARG A 1 75 ? 13.202 6.074 -22.972 1.00 86.19 75 ARG A CA 1
ATOM 589 C C . ARG A 1 75 ? 11.995 6.333 -22.070 1.00 86.19 75 ARG A C 1
ATOM 591 O O . ARG A 1 75 ? 12.124 7.069 -21.089 1.00 86.19 75 ARG A O 1
ATOM 598 N N . ILE A 1 76 ? 10.850 5.720 -22.376 1.00 68.94 76 ILE A N 1
ATOM 599 C CA . ILE A 1 76 ? 9.630 5.808 -21.556 1.00 68.94 76 ILE A CA 1
ATOM 600 C C . ILE A 1 76 ? 9.893 5.215 -20.167 1.00 68.94 76 ILE A C 1
ATOM 602 O O . ILE A 1 76 ? 9.746 5.919 -19.167 1.00 68.94 76 ILE A O 1
ATOM 606 N N . ASP A 1 77 ? 10.389 3.975 -20.103 1.00 73.12 77 ASP A N 1
ATOM 607 C CA . ASP A 1 77 ? 10.699 3.306 -18.834 1.00 73.12 77 ASP A CA 1
ATOM 608 C C . ASP A 1 77 ? 11.727 4.102 -18.006 1.00 73.12 77 ASP A C 1
ATOM 610 O O . ASP A 1 77 ? 11.614 4.189 -16.781 1.00 73.12 77 ASP A O 1
ATOM 614 N N . ALA A 1 78 ? 12.723 4.714 -18.658 1.00 81.12 78 ALA A N 1
ATOM 615 C CA . ALA A 1 78 ? 13.727 5.543 -17.992 1.00 81.12 78 ALA A CA 1
ATOM 616 C C . ALA A 1 78 ? 13.156 6.864 -17.467 1.00 81.12 78 ALA A C 1
ATOM 618 O O . ALA A 1 78 ? 13.566 7.312 -16.397 1.00 81.12 78 ALA A O 1
ATOM 619 N N . THR A 1 79 ? 12.202 7.466 -18.179 1.00 76.56 79 THR A N 1
ATOM 620 C CA . THR A 1 79 ? 11.505 8.679 -17.730 1.00 76.56 79 THR A CA 1
ATOM 621 C C . THR A 1 79 ? 10.695 8.391 -16.473 1.00 76.56 79 THR A C 1
ATOM 623 O O . THR A 1 79 ? 10.867 9.082 -15.469 1.00 76.56 79 THR A O 1
ATOM 626 N N . GLU A 1 80 ? 9.911 7.312 -16.479 1.00 69.75 80 GLU A N 1
ATOM 627 C CA . GLU A 1 80 ? 9.153 6.903 -15.297 1.00 69.75 80 GLU A CA 1
ATOM 628 C C . GLU A 1 80 ? 10.066 6.549 -14.117 1.00 69.75 80 GLU A C 1
ATOM 630 O O . GLU A 1 80 ? 9.805 6.937 -12.977 1.00 69.75 80 GLU A O 1
ATOM 635 N N . ALA A 1 81 ? 11.139 5.793 -14.368 1.00 73.31 81 ALA A N 1
ATOM 636 C CA . ALA A 1 81 ? 12.095 5.407 -13.336 1.00 73.31 81 ALA A CA 1
ATOM 637 C C . ALA A 1 81 ? 12.802 6.631 -12.738 1.00 73.31 81 ALA A C 1
ATOM 639 O O . ALA A 1 81 ? 13.004 6.679 -11.526 1.00 73.31 81 ALA A O 1
ATOM 640 N N . LYS A 1 82 ? 13.144 7.627 -13.566 1.00 81.50 82 LYS A N 1
ATOM 641 C CA . LYS A 1 82 ? 13.730 8.903 -13.135 1.00 81.50 82 LYS A CA 1
ATOM 642 C C . LYS A 1 82 ? 12.783 9.657 -12.205 1.00 81.50 82 LYS A C 1
ATOM 644 O O . LYS A 1 82 ? 13.211 10.081 -11.140 1.00 81.50 82 LYS A O 1
ATOM 649 N N . GLU A 1 83 ? 11.518 9.815 -12.588 1.00 69.19 83 GLU A N 1
ATOM 650 C CA . GLU A 1 83 ? 10.516 10.531 -11.784 1.00 69.19 83 GLU A CA 1
ATOM 651 C C . GLU A 1 83 ? 10.286 9.847 -10.433 1.00 69.19 83 GLU A C 1
ATOM 653 O O . GLU A 1 83 ? 10.340 10.492 -9.386 1.00 69.19 83 GLU A O 1
ATOM 658 N N . LYS A 1 84 ? 10.136 8.517 -10.444 1.00 63.38 84 LYS A N 1
ATOM 659 C CA . LYS A 1 84 ? 10.009 7.702 -9.227 1.00 63.38 84 LYS A CA 1
ATOM 660 C C . LYS A 1 84 ? 11.243 7.827 -8.328 1.00 63.38 84 LYS A C 1
ATOM 662 O O . LYS A 1 84 ? 11.105 7.938 -7.111 1.00 63.38 84 LYS A O 1
ATOM 667 N N . PHE A 1 85 ? 12.442 7.829 -8.911 1.00 69.12 85 PHE A N 1
ATOM 668 C CA . PHE A 1 85 ? 13.687 7.930 -8.155 1.00 69.12 85 PHE A CA 1
ATOM 669 C C . PHE A 1 85 ? 13.928 9.336 -7.587 1.00 69.12 85 PHE A C 1
ATOM 671 O O . PHE A 1 85 ? 14.373 9.454 -6.450 1.00 69.12 85 PHE A O 1
ATOM 678 N N . ALA A 1 86 ? 13.584 10.392 -8.328 1.00 63.72 86 ALA A N 1
ATOM 679 C CA . ALA A 1 86 ? 13.662 11.774 -7.852 1.00 63.72 86 ALA A CA 1
ATOM 680 C C . ALA A 1 86 ? 12.763 11.996 -6.628 1.00 63.72 86 ALA A C 1
ATOM 682 O O . ALA A 1 86 ? 13.247 12.438 -5.590 1.00 63.72 86 ALA A O 1
ATOM 683 N N . LEU A 1 87 ? 11.495 11.574 -6.717 1.00 59.03 87 LEU A N 1
ATOM 684 C CA . LEU A 1 87 ? 10.549 11.621 -5.597 1.00 59.03 87 LEU A CA 1
ATOM 685 C C . LEU A 1 87 ? 11.071 10.845 -4.383 1.00 59.03 87 LEU A C 1
ATOM 687 O O . LEU A 1 87 ? 10.930 11.280 -3.243 1.00 59.03 87 LEU A O 1
ATOM 691 N N . LYS A 1 88 ? 11.710 9.694 -4.618 1.00 63.78 88 LYS A N 1
ATOM 692 C CA . LYS A 1 88 ? 12.326 8.892 -3.559 1.00 63.78 88 LYS A CA 1
ATOM 693 C C . LYS A 1 88 ? 13.512 9.603 -2.902 1.00 63.78 88 LYS A C 1
ATOM 695 O O . LYS A 1 88 ? 13.624 9.522 -1.684 1.00 63.78 88 LYS A O 1
ATOM 700 N N . ILE A 1 89 ? 14.394 10.252 -3.665 1.00 62.53 89 ILE A N 1
ATOM 701 C CA . ILE A 1 89 ? 15.519 11.022 -3.107 1.00 62.53 89 ILE A CA 1
ATOM 702 C C . ILE A 1 89 ? 14.985 12.174 -2.258 1.00 62.53 89 ILE A C 1
ATOM 704 O O . ILE A 1 89 ? 15.394 12.295 -1.111 1.00 62.53 89 ILE A O 1
ATOM 708 N N . GLU A 1 90 ? 14.020 12.946 -2.765 1.00 57.75 90 GLU A N 1
ATOM 709 C CA . GLU A 1 90 ? 13.388 14.033 -2.005 1.00 57.75 90 GLU A CA 1
ATOM 710 C C . GLU A 1 90 ? 12.771 13.519 -0.697 1.00 57.75 90 GLU A C 1
ATOM 712 O O . GLU A 1 90 ? 12.986 14.098 0.368 1.00 57.75 90 GLU A O 1
ATOM 717 N N . LEU A 1 91 ? 12.075 12.379 -0.750 1.00 51.69 91 LEU A N 1
ATOM 718 C CA . LEU A 1 91 ? 11.498 11.728 0.424 1.00 51.69 91 LEU A CA 1
ATOM 719 C C . LEU A 1 91 ? 12.574 11.234 1.408 1.00 51.69 91 LEU A C 1
ATOM 721 O O . LEU A 1 91 ? 12.417 11.381 2.620 1.00 51.69 91 LEU A O 1
ATOM 725 N N . LEU A 1 92 ? 13.660 10.635 0.912 1.00 55.12 92 LEU A N 1
ATOM 726 C CA . LEU A 1 92 ? 14.765 10.121 1.727 1.00 55.12 92 LEU A CA 1
ATOM 727 C C . LEU A 1 92 ? 15.588 11.238 2.366 1.00 55.12 92 LEU A C 1
ATOM 729 O O . LEU A 1 92 ? 16.015 11.077 3.509 1.00 55.12 92 LEU A O 1
ATOM 733 N N . ASP A 1 93 ? 15.784 12.354 1.672 1.00 50.91 93 ASP A N 1
ATOM 734 C CA . ASP A 1 93 ? 16.430 13.549 2.212 1.00 50.91 93 ASP A CA 1
ATOM 735 C C . ASP A 1 93 ? 15.553 14.181 3.295 1.00 50.91 93 ASP A C 1
ATOM 737 O O . ASP A 1 93 ? 16.054 14.524 4.368 1.00 50.91 93 ASP A O 1
ATOM 741 N N . HIS A 1 94 ? 14.230 14.208 3.098 1.00 37.09 94 HIS A N 1
ATOM 742 C CA . HIS A 1 94 ? 13.281 14.577 4.150 1.00 37.09 94 HIS A CA 1
ATOM 743 C C . HIS A 1 94 ? 13.378 13.632 5.364 1.00 37.09 94 HIS A C 1
ATOM 745 O O . HIS A 1 94 ? 13.476 14.086 6.501 1.00 37.09 94 HIS A O 1
ATOM 751 N N . CYS A 1 95 ? 13.459 12.315 5.139 1.00 38.38 95 CYS A N 1
ATOM 752 C CA . CYS A 1 95 ? 13.627 11.305 6.196 1.00 38.38 95 CYS A CA 1
ATOM 753 C C . CYS A 1 95 ? 15.025 11.293 6.844 1.00 38.38 95 CYS A C 1
ATOM 755 O O . CYS A 1 95 ? 15.200 10.707 7.911 1.00 38.38 95 CYS A O 1
ATOM 757 N N . SER A 1 96 ? 16.041 11.871 6.200 1.00 41.31 96 SER A N 1
ATOM 758 C CA . SER A 1 96 ? 17.407 11.959 6.734 1.00 41.31 96 SER A CA 1
ATOM 759 C C . SER A 1 96 ? 17.620 13.255 7.516 1.00 41.31 96 SER A C 1
ATOM 761 O O . SER A 1 96 ? 18.340 13.250 8.513 1.00 41.31 96 SER A O 1
ATOM 763 N N . ALA A 1 97 ? 16.953 14.343 7.114 1.00 36.09 97 ALA A N 1
ATOM 764 C CA . ALA A 1 97 ? 16.881 15.594 7.867 1.00 36.09 97 ALA A CA 1
ATOM 765 C C . ALA A 1 97 ? 15.996 15.461 9.121 1.00 36.09 97 ALA A C 1
ATOM 767 O O . ALA A 1 97 ? 16.324 15.994 10.181 1.00 36.09 97 ALA A O 1
ATOM 768 N N . ILE A 1 98 ? 14.909 14.694 9.024 1.00 37.81 98 ILE A N 1
ATOM 769 C CA . ILE A 1 98 ? 14.045 14.317 10.143 1.00 37.81 98 ILE A CA 1
ATOM 770 C C . ILE A 1 98 ? 14.574 12.986 10.676 1.00 37.81 98 ILE A C 1
ATOM 772 O O . ILE A 1 98 ? 14.130 11.926 10.252 1.00 37.81 98 ILE A O 1
ATOM 776 N N . GLY A 1 99 ? 15.582 13.014 11.553 1.00 36.50 99 GLY A N 1
ATOM 777 C CA . GLY A 1 99 ? 16.171 11.793 12.112 1.00 36.50 99 GLY A CA 1
ATOM 778 C C . GLY A 1 99 ? 15.101 10.763 12.509 1.00 36.50 99 GLY A C 1
ATOM 779 O O . GLY A 1 99 ? 14.055 11.136 13.039 1.00 36.50 99 GLY A O 1
ATOM 780 N N . ALA A 1 100 ? 15.381 9.476 12.262 1.00 38.62 100 ALA A N 1
ATOM 781 C CA . ALA A 1 100 ? 14.479 8.311 12.353 1.00 38.62 100 ALA A CA 1
ATOM 782 C C . ALA A 1 100 ? 13.761 8.072 13.711 1.00 38.62 100 ALA A C 1
ATOM 784 O O . ALA A 1 100 ? 13.194 7.006 13.933 1.00 38.62 100 ALA A O 1
ATOM 785 N N . ALA A 1 101 ? 13.789 9.042 14.622 1.00 39.00 101 ALA A N 1
ATOM 786 C CA . ALA A 1 101 ? 13.169 9.036 15.936 1.00 39.00 101 ALA A CA 1
ATOM 787 C C . ALA A 1 101 ? 12.200 10.212 16.181 1.00 39.00 101 ALA A C 1
ATOM 789 O O . ALA A 1 101 ? 11.634 10.285 17.271 1.00 39.00 101 ALA A O 1
ATOM 790 N N . GLN A 1 102 ? 11.985 11.132 15.228 1.00 38.16 102 GLN A N 1
ATOM 791 C CA . GLN A 1 102 ? 10.960 12.169 15.394 1.00 38.16 102 GLN A CA 1
ATOM 792 C C . GLN A 1 102 ? 9.631 11.765 14.739 1.00 38.16 102 GLN A C 1
ATOM 794 O O . GLN A 1 102 ? 9.623 11.301 13.597 1.00 38.16 102 GLN A O 1
ATOM 799 N N . PRO A 1 103 ? 8.494 11.907 15.449 1.00 45.19 103 PRO A N 1
ATOM 800 C CA . PRO A 1 103 ? 7.187 11.636 14.870 1.00 45.19 103 PRO A CA 1
ATOM 801 C C . PRO A 1 103 ? 6.971 12.560 13.670 1.00 45.19 103 PRO A C 1
ATOM 803 O O . PRO A 1 103 ? 7.121 13.769 13.811 1.00 45.19 103 PRO A O 1
ATOM 806 N N . LEU A 1 104 ? 6.605 11.993 12.514 1.00 51.72 104 LEU A N 1
ATOM 807 C CA . LEU A 1 104 ? 6.112 12.756 11.361 1.00 51.72 104 LEU A CA 1
ATOM 808 C C . LEU A 1 104 ? 4.984 13.671 11.869 1.00 51.72 104 LEU A C 1
ATOM 810 O O . LEU A 1 104 ? 3.956 13.177 12.352 1.00 51.72 104 LEU A O 1
ATOM 814 N N . THR A 1 105 ? 5.250 14.978 11.891 1.00 51.12 105 THR A N 1
ATOM 815 C CA . THR A 1 105 ? 4.473 15.960 12.660 1.00 51.12 105 THR A CA 1
ATOM 816 C C . THR A 1 105 ? 3.197 16.385 11.947 1.00 51.12 105 THR A C 1
ATOM 818 O O . THR A 1 105 ? 2.228 16.740 12.617 1.00 51.12 105 THR A O 1
ATOM 821 N N . ASP A 1 106 ? 3.162 16.305 10.619 1.00 63.06 106 ASP A N 1
ATOM 822 C CA . ASP A 1 106 ? 1.999 16.629 9.801 1.00 63.06 106 ASP A CA 1
ATOM 823 C C . ASP A 1 106 ? 1.396 15.379 9.130 1.00 63.06 106 ASP A C 1
ATOM 825 O O . ASP A 1 106 ? 2.056 14.356 8.924 1.00 63.06 106 ASP A O 1
ATOM 829 N N . ASN A 1 107 ? 0.096 15.440 8.833 1.00 58.75 107 ASN A N 1
ATOM 830 C CA . ASN A 1 107 ? -0.634 14.312 8.253 1.00 58.75 107 ASN A CA 1
ATOM 831 C C . ASN A 1 107 ? -0.207 14.006 6.812 1.00 58.75 107 ASN A C 1
ATOM 833 O O . ASN A 1 107 ? -0.230 12.837 6.433 1.00 58.75 107 ASN A O 1
ATOM 837 N N . GLU A 1 108 ? 0.211 15.009 6.041 1.00 55.78 108 GLU A N 1
ATOM 838 C CA . GLU A 1 108 ? 0.598 14.833 4.638 1.00 55.78 108 GLU A CA 1
ATOM 839 C C . GLU A 1 108 ? 1.867 13.977 4.550 1.00 55.78 108 GLU A C 1
ATOM 841 O O . GLU A 1 108 ? 1.892 12.964 3.851 1.00 55.78 108 GLU A O 1
ATOM 846 N N . SER A 1 109 ? 2.876 14.278 5.369 1.00 56.44 109 SER A N 1
ATOM 847 C CA . SER A 1 109 ? 4.102 13.485 5.497 1.00 56.44 109 SER A CA 1
ATOM 848 C C . SER A 1 109 ? 3.825 12.050 5.957 1.00 56.44 109 SER A C 1
ATOM 850 O O . SER A 1 109 ? 4.450 11.097 5.486 1.00 56.44 109 SER A O 1
ATOM 852 N N . ARG A 1 110 ? 2.867 11.862 6.875 1.00 63.59 110 ARG A N 1
ATOM 853 C CA . ARG A 1 110 ? 2.456 10.534 7.369 1.00 63.59 110 ARG A CA 1
ATOM 854 C C . ARG A 1 110 ? 1.788 9.689 6.292 1.00 63.59 110 ARG A C 1
ATOM 856 O O . ARG A 1 110 ? 1.986 8.470 6.278 1.00 63.59 110 ARG A O 1
ATOM 863 N N . GLU A 1 111 ? 0.970 10.314 5.455 1.00 65.56 111 GLU A N 1
ATOM 864 C CA . GLU A 1 111 ? 0.283 9.673 4.336 1.00 65.56 111 GLU A CA 1
ATOM 865 C C . GLU A 1 111 ? 1.268 9.352 3.212 1.00 65.56 111 GLU A C 1
ATOM 867 O O . GLU A 1 111 ? 1.327 8.204 2.771 1.00 65.56 111 GLU A O 1
ATOM 872 N N . LEU A 1 112 ? 2.131 10.302 2.847 1.00 65.19 112 LEU A N 1
ATOM 873 C CA . LEU A 1 112 ? 3.168 10.113 1.835 1.00 65.19 112 LEU A CA 1
ATOM 874 C C . LEU A 1 112 ? 4.154 8.995 2.215 1.00 65.19 112 LEU A C 1
ATOM 876 O O . LEU A 1 112 ? 4.511 8.167 1.375 1.00 65.19 112 LEU A O 1
ATOM 880 N N . PHE A 1 113 ? 4.538 8.899 3.491 1.00 70.50 113 PHE A N 1
ATOM 881 C CA . PHE A 1 113 ? 5.368 7.796 3.979 1.00 70.50 113 PHE A CA 1
ATOM 882 C C . PHE A 1 113 ? 4.685 6.434 3.791 1.00 70.50 113 PHE A C 1
ATOM 884 O O . PHE A 1 113 ? 5.314 5.473 3.346 1.00 70.50 113 PHE A O 1
ATOM 891 N N . LEU A 1 114 ? 3.390 6.335 4.112 1.00 79.75 114 LEU A N 1
ATOM 892 C CA . LEU A 1 114 ? 2.639 5.089 3.947 1.00 79.75 114 LEU A CA 1
ATOM 893 C C . LEU A 1 114 ? 2.462 4.722 2.466 1.00 79.75 114 LEU A C 1
ATOM 895 O O . LEU A 1 114 ? 2.549 3.545 2.125 1.00 79.75 114 LEU A O 1
ATOM 899 N N . VAL A 1 115 ? 2.291 5.706 1.579 1.00 77.44 115 VAL A N 1
ATOM 900 C CA . VAL A 1 115 ? 2.328 5.488 0.123 1.00 77.44 115 VAL A CA 1
ATOM 901 C C . VAL A 1 115 ? 3.683 4.906 -0.299 1.00 77.44 115 VAL A C 1
ATOM 903 O O . VAL A 1 115 ? 3.722 3.929 -1.048 1.00 77.44 115 VAL A O 1
ATOM 906 N N . GLY A 1 116 ? 4.790 5.443 0.223 1.00 69.50 116 GLY A N 1
ATOM 907 C CA . GLY A 1 116 ? 6.141 4.930 -0.029 1.00 69.50 116 GLY A CA 1
ATOM 908 C C . GLY A 1 116 ? 6.342 3.483 0.437 1.00 69.50 116 GLY A C 1
ATOM 909 O O . GLY A 1 116 ? 6.871 2.657 -0.310 1.00 69.50 116 GLY A O 1
ATOM 910 N N . GLU A 1 117 ? 5.866 3.134 1.634 1.00 79.19 117 GLU A N 1
ATOM 911 C CA . GLU A 1 117 ? 5.910 1.751 2.130 1.00 79.19 117 GLU A CA 1
ATOM 912 C C . GLU A 1 117 ? 5.003 0.816 1.316 1.00 79.19 117 GLU A C 1
ATOM 914 O O . GLU A 1 117 ? 5.389 -0.318 1.028 1.00 79.19 117 GLU A O 1
ATOM 919 N N . ALA A 1 118 ? 3.831 1.290 0.878 1.00 78.12 118 ALA A N 1
ATOM 920 C CA . ALA A 1 118 ? 2.933 0.513 0.030 1.00 78.12 118 ALA A CA 1
ATOM 921 C C . ALA A 1 118 ? 3.546 0.191 -1.329 1.00 78.12 118 ALA A C 1
ATOM 923 O O . ALA A 1 118 ? 3.489 -0.957 -1.784 1.00 78.12 118 ALA A O 1
ATOM 924 N N . PHE A 1 119 ? 4.208 1.182 -1.925 1.00 75.69 119 PHE A N 1
ATOM 925 C CA . PHE A 1 119 ? 5.033 0.983 -3.100 1.00 75.69 119 PHE A CA 1
ATOM 926 C C . PHE A 1 119 ? 6.043 -0.128 -2.798 1.00 75.69 119 PHE A C 1
ATOM 928 O O . PHE A 1 119 ? 6.047 -1.142 -3.506 1.00 75.69 119 PHE A O 1
ATOM 935 N N . LYS A 1 120 ? 6.887 0.053 -1.766 1.00 72.94 120 LYS A N 1
ATOM 936 C CA . LYS A 1 120 ? 8.025 -0.833 -1.455 1.00 72.94 120 LYS A CA 1
ATOM 937 C C . LYS A 1 120 ? 7.584 -2.282 -1.325 1.00 72.94 120 LYS A C 1
ATOM 939 O O . LYS A 1 120 ? 8.144 -3.161 -1.980 1.00 72.94 120 LYS A O 1
ATOM 944 N N . VAL A 1 121 ? 6.545 -2.511 -0.528 1.00 76.56 121 VAL A N 1
ATOM 945 C CA . VAL A 1 121 ? 5.957 -3.831 -0.299 1.00 76.56 121 VAL A CA 1
ATOM 946 C C . VAL A 1 121 ? 5.472 -4.464 -1.607 1.00 76.56 121 VAL A C 1
ATOM 948 O O . VAL A 1 121 ? 5.758 -5.636 -1.860 1.00 76.56 121 VAL A O 1
ATOM 951 N N . ALA A 1 122 ? 4.782 -3.710 -2.467 1.00 72.94 122 ALA A N 1
ATOM 952 C CA . ALA A 1 122 ? 4.303 -4.225 -3.749 1.00 72.94 122 ALA A CA 1
ATOM 953 C C . ALA A 1 122 ? 5.453 -4.594 -4.699 1.00 72.94 122 ALA A C 1
ATOM 955 O O . ALA A 1 122 ? 5.392 -5.626 -5.369 1.00 72.94 122 ALA A O 1
ATOM 956 N N . ALA A 1 123 ? 6.523 -3.799 -4.737 1.00 65.50 123 ALA A N 1
ATOM 957 C CA . ALA A 1 123 ? 7.680 -4.085 -5.580 1.00 65.50 123 ALA A CA 1
ATOM 958 C C . ALA A 1 123 ? 8.495 -5.280 -5.080 1.00 65.50 123 ALA A C 1
ATOM 960 O O . ALA A 1 123 ? 8.857 -6.143 -5.877 1.00 65.50 123 ALA A O 1
ATOM 961 N N . GLU A 1 124 ? 8.727 -5.388 -3.769 1.00 67.12 124 GLU A N 1
ATOM 962 C CA . GLU A 1 124 ? 9.315 -6.581 -3.144 1.00 67.12 124 GLU A CA 1
ATOM 963 C C . GLU A 1 124 ? 8.465 -7.843 -3.391 1.00 67.12 124 GLU A C 1
ATOM 965 O O . GLU A 1 124 ? 9.000 -8.949 -3.516 1.00 67.12 124 GLU A O 1
ATOM 970 N N . ALA A 1 125 ? 7.141 -7.689 -3.514 1.00 73.44 125 ALA A N 1
ATOM 971 C CA . ALA A 1 125 ? 6.236 -8.761 -3.922 1.00 73.44 125 ALA A CA 1
ATOM 972 C C . ALA A 1 125 ? 6.295 -9.084 -5.429 1.00 73.44 125 ALA A C 1
ATOM 974 O O . ALA A 1 125 ? 5.813 -10.137 -5.843 1.00 73.44 125 ALA A O 1
ATOM 975 N N . GLY A 1 126 ? 6.915 -8.227 -6.247 1.00 71.81 126 GLY A N 1
ATOM 976 C CA . GLY A 1 126 ? 6.999 -8.380 -7.700 1.00 71.81 126 GLY A CA 1
ATOM 977 C C . GLY A 1 126 ? 5.764 -7.874 -8.452 1.00 71.81 126 GLY A C 1
ATOM 978 O O . GLY A 1 126 ? 5.507 -8.320 -9.569 1.00 71.81 126 GLY A O 1
ATOM 979 N N . HIS A 1 127 ? 4.996 -6.959 -7.862 1.00 82.06 127 HIS A N 1
ATOM 980 C CA . HIS A 1 127 ? 3.744 -6.415 -8.396 1.00 82.06 127 HIS A CA 1
ATOM 981 C C . HIS A 1 127 ? 3.851 -4.917 -8.701 1.00 82.06 127 HIS A C 1
ATOM 983 O O . HIS A 1 127 ? 4.886 -4.294 -8.461 1.00 82.06 127 HIS A O 1
ATOM 989 N N . ILE A 1 128 ? 2.821 -4.345 -9.326 1.00 76.06 128 ILE A N 1
ATOM 990 C CA . ILE A 1 128 ? 2.795 -2.921 -9.682 1.00 76.06 128 ILE A CA 1
ATOM 991 C C . ILE A 1 128 ? 1.914 -2.196 -8.676 1.00 76.06 128 ILE A C 1
ATOM 993 O O . ILE A 1 128 ? 0.743 -2.529 -8.565 1.00 76.06 128 ILE A O 1
ATOM 997 N N . PHE A 1 129 ? 2.445 -1.187 -7.992 1.00 81.38 129 PHE A N 1
ATOM 998 C CA . PHE A 1 129 ? 1.625 -0.241 -7.238 1.00 81.38 129 PHE A CA 1
ATOM 999 C C . PHE A 1 129 ? 1.458 1.059 -8.024 1.00 81.38 129 PHE A C 1
ATOM 1001 O O . PHE A 1 129 ? 2.436 1.572 -8.578 1.00 81.38 129 PHE A O 1
ATOM 1008 N N . ARG A 1 130 ? 0.235 1.596 -8.052 1.00 79.69 130 ARG A N 1
ATOM 1009 C CA . ARG A 1 130 ? -0.081 2.914 -8.618 1.00 79.69 130 ARG A CA 1
ATOM 1010 C C . ARG A 1 130 ? -0.814 3.760 -7.575 1.00 79.69 130 ARG A C 1
ATOM 1012 O O . ARG A 1 130 ? -1.882 3.338 -7.134 1.00 79.69 130 ARG A O 1
ATOM 1019 N N . PRO A 1 131 ? -0.276 4.922 -7.171 1.00 78.56 131 PRO A N 1
ATOM 1020 C CA . PRO A 1 131 ? -1.005 5.851 -6.316 1.00 78.56 131 PRO A CA 1
ATOM 1021 C C . PRO A 1 131 ? -2.137 6.532 -7.097 1.00 78.56 131 PRO A C 1
ATOM 1023 O O . PRO A 1 131 ? -2.023 6.760 -8.304 1.00 78.56 131 PRO A O 1
ATOM 1026 N N . THR A 1 132 ? -3.214 6.891 -6.404 1.00 74.50 132 THR A N 1
ATOM 1027 C CA . THR A 1 132 ? -4.337 7.642 -6.978 1.00 74.50 132 THR A CA 1
ATOM 1028 C C . THR A 1 132 ? -4.169 9.128 -6.671 1.00 74.50 132 THR A C 1
ATOM 1030 O O . THR A 1 132 ? -4.040 9.505 -5.513 1.00 74.50 132 THR A O 1
ATOM 1033 N N . ALA A 1 133 ? -4.208 9.987 -7.695 1.00 47.09 133 ALA A N 1
ATOM 1034 C CA . ALA A 1 133 ? -4.002 11.432 -7.532 1.00 47.09 133 ALA A CA 1
ATOM 1035 C C . ALA A 1 133 ? -5.158 12.166 -6.813 1.00 47.09 133 ALA A C 1
ATOM 1037 O O . ALA A 1 133 ? -4.935 13.228 -6.246 1.00 47.09 133 ALA A O 1
ATOM 1038 N N . ASN A 1 134 ? -6.373 11.599 -6.814 1.00 51.25 134 ASN A N 1
ATOM 1039 C CA . ASN A 1 134 ? -7.582 12.207 -6.242 1.00 51.25 134 ASN A CA 1
ATOM 1040 C C . ASN A 1 134 ? -8.249 11.244 -5.241 1.00 51.25 134 ASN A C 1
ATOM 1042 O O . ASN A 1 134 ? -9.132 10.471 -5.621 1.00 51.25 134 ASN A O 1
ATOM 1046 N N . SER A 1 135 ? -7.832 11.271 -3.970 1.00 56.06 135 SER A N 1
ATOM 1047 C CA . SER A 1 135 ? -8.309 10.328 -2.941 1.00 56.06 135 SER A CA 1
ATOM 1048 C C . SER A 1 135 ? -9.572 10.762 -2.182 1.00 56.06 135 SER A C 1
ATOM 1050 O O . SER A 1 135 ? -9.959 10.106 -1.214 1.00 56.06 135 SER A O 1
ATOM 1052 N N . ASP A 1 136 ? -10.292 11.792 -2.647 1.00 56.75 136 ASP A N 1
ATOM 1053 C CA . ASP A 1 136 ? -11.510 12.339 -2.007 1.00 56.75 136 ASP A CA 1
ATOM 1054 C C . ASP A 1 136 ? -12.614 11.300 -1.727 1.00 56.75 136 ASP A C 1
ATOM 1056 O O . ASP A 1 136 ? -13.534 11.526 -0.926 1.00 56.75 136 ASP A O 1
ATOM 1060 N N . TRP A 1 137 ? -12.538 10.150 -2.392 1.00 62.62 137 TRP A N 1
ATOM 1061 C CA . TRP A 1 137 ? -13.472 9.036 -2.263 1.00 62.62 137 TRP A CA 1
ATOM 1062 C C . TRP A 1 137 ? -12.950 7.870 -1.415 1.00 62.62 137 TRP A C 1
ATOM 1064 O O . TRP A 1 137 ? -13.706 6.952 -1.114 1.00 62.62 137 TRP A O 1
ATOM 1074 N N . GLY A 1 138 ? -11.699 7.926 -0.954 1.00 77.06 138 GLY A N 1
ATOM 1075 C CA . GLY A 1 138 ? -11.133 6.946 -0.032 1.00 77.06 138 GLY A CA 1
ATOM 1076 C C . GLY A 1 138 ? -10.380 5.787 -0.689 1.00 77.06 138 GLY A C 1
ATOM 1077 O O . GLY A 1 138 ? -10.262 4.728 -0.083 1.00 77.06 138 GLY A O 1
ATOM 1078 N N . ILE A 1 139 ? -9.873 5.958 -1.909 1.00 88.50 139 ILE A N 1
ATOM 1079 C CA . ILE A 1 139 ? -8.900 5.035 -2.509 1.00 88.50 139 ILE A CA 1
ATOM 1080 C C . ILE A 1 139 ? -7.628 5.825 -2.792 1.00 88.50 139 ILE A C 1
ATOM 1082 O O . ILE A 1 139 ? -7.641 6.765 -3.583 1.00 88.50 139 ILE A O 1
ATOM 1086 N N . ASP A 1 140 ? -6.538 5.431 -2.145 1.00 86.94 140 ASP A N 1
ATOM 1087 C CA . ASP A 1 140 ? -5.246 6.117 -2.211 1.00 86.94 140 ASP A CA 1
ATOM 1088 C C . ASP A 1 140 ? -4.283 5.433 -3.197 1.00 86.94 140 ASP A C 1
ATOM 1090 O O . ASP A 1 140 ? -3.294 6.027 -3.624 1.00 86.94 140 ASP A O 1
ATOM 1094 N N . GLY A 1 141 ? -4.572 4.194 -3.610 1.00 90.06 141 GLY A N 1
ATOM 1095 C CA . GLY A 1 141 ? -3.822 3.512 -4.664 1.00 90.06 141 GLY A CA 1
ATOM 1096 C C . GLY A 1 141 ? -4.364 2.132 -5.027 1.00 90.06 141 GLY A C 1
ATOM 1097 O O . GLY A 1 141 ? -5.351 1.658 -4.464 1.00 90.06 141 GLY A O 1
ATOM 1098 N N . GLU A 1 142 ? -3.691 1.470 -5.961 1.00 93.06 142 GLU A N 1
ATOM 1099 C CA . GLU A 1 142 ? -3.958 0.091 -6.376 1.00 93.06 142 GLU A CA 1
ATOM 1100 C C . GLU A 1 142 ? -2.670 -0.738 -6.445 1.00 93.06 142 GLU A C 1
ATOM 1102 O O . GLU A 1 142 ? -1.606 -0.216 -6.778 1.00 93.06 142 GLU A O 1
ATOM 1107 N N . ILE A 1 143 ? -2.776 -2.040 -6.164 1.00 91.25 143 ILE A N 1
ATOM 1108 C CA . ILE A 1 143 ? -1.754 -3.039 -6.501 1.00 91.25 143 ILE A CA 1
ATOM 1109 C C . ILE A 1 143 ? -2.310 -3.917 -7.612 1.00 91.25 143 ILE A C 1
ATOM 1111 O O . ILE A 1 143 ? -3.255 -4.668 -7.383 1.00 91.25 143 ILE A O 1
ATOM 1115 N N . GLU A 1 144 ? -1.707 -3.851 -8.794 1.00 88.75 144 GLU A N 1
ATOM 1116 C CA . GLU A 1 144 ? -1.964 -4.774 -9.893 1.00 88.75 144 GLU A CA 1
ATOM 1117 C C . GLU A 1 144 ? -0.980 -5.944 -9.844 1.00 88.75 144 GLU A C 1
ATOM 1119 O O . GLU A 1 144 ? 0.249 -5.774 -9.816 1.00 88.75 144 GLU A O 1
ATOM 1124 N N . PHE A 1 145 ? -1.537 -7.151 -9.836 1.00 88.81 145 PHE A N 1
ATOM 1125 C CA . PHE A 1 145 ? -0.775 -8.380 -9.774 1.00 88.81 145 PHE A CA 1
ATOM 1126 C C . PHE A 1 145 ? -0.139 -8.706 -11.125 1.00 88.81 145 PHE A C 1
ATOM 1128 O O . PHE A 1 145 ? -0.679 -8.455 -12.203 1.00 88.81 145 PHE A O 1
ATOM 1135 N N . LYS A 1 146 ? 1.042 -9.313 -11.037 1.00 80.44 146 LYS A N 1
ATOM 1136 C CA . LYS A 1 146 ? 1.776 -9.868 -12.171 1.00 80.44 146 LYS A CA 1
ATOM 1137 C C . LYS A 1 146 ? 1.735 -11.387 -12.101 1.00 80.44 146 LYS A C 1
ATOM 1139 O O . LYS A 1 146 ? 1.806 -11.958 -11.009 1.00 80.44 146 LYS A O 1
ATOM 1144 N N . ASN A 1 147 ? 1.643 -12.034 -13.257 1.00 77.75 147 ASN A N 1
ATOM 1145 C CA . ASN A 1 147 ? 1.769 -13.481 -13.373 1.00 77.75 147 ASN A CA 1
ATOM 1146 C C . ASN A 1 147 ? 3.235 -13.930 -13.173 1.00 77.75 147 ASN A C 1
ATOM 1148 O O . ASN A 1 147 ? 4.136 -13.117 -12.969 1.00 77.75 147 ASN A O 1
ATOM 1152 N N . GLU A 1 148 ? 3.493 -15.237 -13.242 1.00 77.62 148 GLU A N 1
ATOM 1153 C CA . GLU A 1 148 ? 4.842 -15.804 -13.053 1.00 77.62 148 GLU A CA 1
ATOM 1154 C C . GLU A 1 148 ? 5.853 -15.358 -14.118 1.00 77.62 148 GLU A C 1
ATOM 1156 O O . GLU A 1 148 ? 7.056 -15.360 -13.872 1.00 77.62 148 GLU A O 1
ATOM 1161 N N . ARG A 1 149 ? 5.366 -14.927 -15.286 1.00 70.25 149 ARG A N 1
ATOM 1162 C CA . ARG A 1 149 ? 6.176 -14.359 -16.372 1.00 70.25 149 ARG A CA 1
ATOM 1163 C C . ARG A 1 149 ? 6.446 -12.863 -16.177 1.00 70.25 149 ARG A C 1
ATOM 1165 O O . ARG A 1 149 ? 7.194 -12.269 -16.945 1.00 70.25 149 ARG A O 1
ATOM 1172 N N . GLY A 1 150 ? 5.875 -12.253 -15.136 1.00 70.62 150 GLY A N 1
ATOM 1173 C CA . GLY A 1 150 ? 6.011 -10.832 -14.823 1.00 70.62 150 GLY A CA 1
ATOM 1174 C C . GLY A 1 150 ? 5.037 -9.922 -15.575 1.00 70.62 150 GLY A C 1
ATOM 1175 O O . GLY A 1 150 ? 5.191 -8.700 -15.509 1.00 70.62 150 GLY A O 1
ATOM 1176 N N . GLU A 1 151 ? 4.045 -10.488 -16.260 1.00 73.12 151 GLU A N 1
ATOM 1177 C CA . GLU A 1 151 ? 3.060 -9.763 -17.064 1.00 73.12 151 GLU A CA 1
ATOM 1178 C C . GLU A 1 151 ? 1.857 -9.376 -16.198 1.00 73.12 151 GLU A C 1
ATOM 1180 O O . GLU A 1 151 ? 1.368 -10.181 -15.401 1.00 73.12 151 GLU A O 1
ATOM 1185 N N . ALA A 1 152 ? 1.373 -8.145 -16.348 1.00 75.31 152 ALA A N 1
ATOM 1186 C CA . ALA A 1 152 ? 0.149 -7.692 -15.696 1.00 75.31 152 ALA A CA 1
ATOM 1187 C C . ALA A 1 152 ? -1.077 -8.252 -16.437 1.00 75.31 152 ALA A C 1
ATOM 1189 O O . ALA A 1 152 ? -1.136 -8.187 -17.664 1.00 75.31 152 ALA A O 1
ATOM 1190 N N . ASN A 1 153 ? -2.044 -8.810 -15.706 1.00 77.81 153 ASN A N 1
ATOM 1191 C CA . ASN A 1 153 ? -3.244 -9.437 -16.279 1.00 77.81 153 ASN A CA 1
ATOM 1192 C C . ASN A 1 153 ? -4.549 -8.700 -15.914 1.00 77.81 153 ASN A C 1
ATOM 1194 O O . ASN A 1 153 ? -5.635 -9.231 -16.139 1.00 77.81 153 ASN A O 1
ATOM 1198 N N . GLY A 1 154 ? -4.456 -7.500 -15.332 1.00 83.19 154 GLY A N 1
ATOM 1199 C CA . GLY A 1 154 ? -5.598 -6.686 -14.919 1.00 83.19 154 GLY A CA 1
ATOM 1200 C C . GLY A 1 154 ? -6.116 -6.953 -13.502 1.00 83.19 154 GLY A C 1
ATOM 1201 O O . GLY A 1 154 ? -6.803 -6.080 -12.960 1.00 83.19 154 GLY A O 1
ATOM 1202 N N . GLN A 1 155 ? -5.767 -8.089 -12.883 1.00 91.56 155 GLN A N 1
ATOM 1203 C CA . GLN A 1 155 ? -6.188 -8.422 -11.519 1.00 91.56 155 GLN A CA 1
ATOM 1204 C C . GLN A 1 155 ? -5.487 -7.534 -10.501 1.00 91.56 155 GLN A C 1
ATOM 1206 O O . GLN A 1 155 ? -4.271 -7.344 -10.549 1.00 91.56 155 GLN A O 1
ATOM 1211 N N . ARG A 1 156 ? -6.261 -6.983 -9.567 1.00 95.06 156 ARG A N 1
ATOM 1212 C CA . ARG A 1 156 ? -5.766 -5.971 -8.638 1.00 95.06 156 ARG A CA 1
ATOM 1213 C C . ARG A 1 156 ? -6.524 -5.956 -7.324 1.00 95.06 156 ARG A C 1
ATOM 1215 O O . ARG A 1 156 ? -7.588 -6.557 -7.194 1.00 95.06 156 ARG A O 1
ATOM 1222 N N . VAL A 1 157 ? -5.981 -5.199 -6.385 1.00 96.56 157 VAL A N 1
ATOM 1223 C CA . VAL A 1 157 ? -6.662 -4.741 -5.175 1.00 96.56 157 VAL A CA 1
ATOM 1224 C C . VAL A 1 157 ? -6.519 -3.231 -5.063 1.00 96.56 157 VAL A C 1
ATOM 1226 O O . VAL A 1 157 ? -5.498 -2.667 -5.460 1.00 96.56 157 VAL A O 1
ATOM 1229 N N . TYR A 1 158 ? -7.528 -2.577 -4.504 1.00 96.31 158 TYR A N 1
ATOM 1230 C CA . TYR A 1 158 ? -7.458 -1.166 -4.149 1.00 96.31 158 TYR A CA 1
ATOM 1231 C C . TYR A 1 158 ? -7.034 -0.999 -2.694 1.00 96.31 158 TYR A C 1
ATOM 1233 O O . TYR A 1 158 ? -7.308 -1.863 -1.863 1.00 96.31 158 TYR A O 1
ATOM 1241 N N . LEU A 1 159 ? -6.384 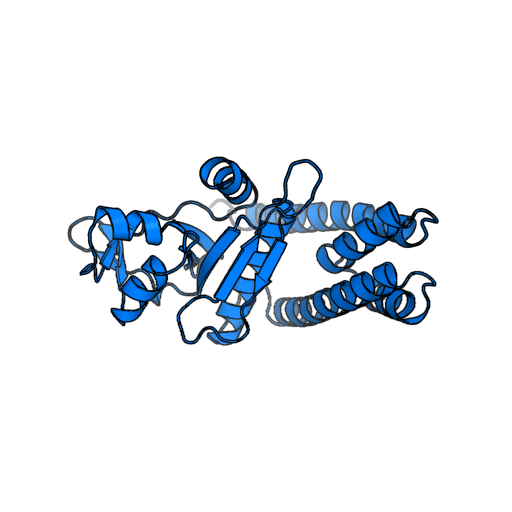0.116 -2.371 1.00 95.50 159 LEU A N 1
ATOM 1242 C CA . LEU A 1 159 ? -5.921 0.418 -1.022 1.00 95.50 159 LEU A CA 1
ATOM 1243 C C . LEU A 1 159 ? -6.488 1.749 -0.539 1.00 95.50 159 LEU A C 1
ATOM 1245 O O . LEU A 1 159 ? -6.333 2.779 -1.192 1.00 95.50 159 LEU A O 1
ATOM 1249 N N . GLN A 1 160 ? -7.090 1.717 0.644 1.00 94.69 160 GLN A N 1
ATOM 1250 C CA . GLN A 1 160 ? -7.281 2.885 1.491 1.00 94.69 160 GLN A CA 1
ATOM 1251 C C . GLN A 1 160 ? -6.156 2.886 2.530 1.00 94.69 160 GLN A C 1
ATOM 1253 O O . GLN A 1 160 ? -6.104 2.020 3.403 1.00 94.69 160 GLN A O 1
ATOM 1258 N N . LEU A 1 161 ? -5.278 3.872 2.451 1.00 91.50 161 LEU A N 1
ATOM 1259 C CA . LEU A 1 161 ? -4.155 4.099 3.342 1.00 91.50 161 LEU A CA 1
ATOM 1260 C C . LEU A 1 161 ? -4.561 5.057 4.469 1.00 91.50 161 LEU A C 1
ATOM 1262 O O . LEU A 1 161 ? -5.208 6.085 4.255 1.00 91.50 161 LEU A O 1
ATOM 1266 N N . LYS A 1 162 ? -4.193 4.711 5.702 1.00 90.88 162 LYS A N 1
ATOM 1267 C CA . LYS A 1 162 ? -4.437 5.520 6.900 1.00 90.88 162 LYS A CA 1
ATOM 1268 C C . LYS A 1 162 ? -3.223 5.471 7.820 1.00 90.88 162 LYS A C 1
ATOM 1270 O O . LYS A 1 162 ? -2.773 4.399 8.202 1.00 90.88 162 LYS A O 1
ATOM 1275 N N . SER A 1 163 ? -2.686 6.630 8.193 1.00 83.06 163 SER A N 1
ATOM 1276 C CA . SER A 1 163 ? -1.464 6.719 9.003 1.00 83.06 163 SER A CA 1
ATOM 1277 C C . SER A 1 163 ? -1.720 7.498 10.290 1.00 83.06 163 SER A C 1
ATOM 1279 O O . SER A 1 163 ? -1.910 8.712 10.266 1.00 83.06 163 SER A O 1
ATOM 1281 N N . GLY A 1 164 ? -1.755 6.823 11.438 1.00 79.12 164 GLY A N 1
ATOM 1282 C CA . GLY A 1 164 ? -2.276 7.423 12.669 1.00 79.12 164 GLY A CA 1
ATOM 1283 C C . GLY A 1 164 ? -2.946 6.446 13.614 1.00 79.12 164 GLY A C 1
ATOM 1284 O O . GLY A 1 164 ? -3.781 5.647 13.204 1.00 79.12 164 GLY A O 1
ATOM 1285 N N . ASP A 1 165 ? -2.687 6.617 14.906 1.00 81.56 165 ASP A N 1
ATOM 1286 C CA . ASP A 1 165 ? -3.400 5.876 15.953 1.00 81.56 165 ASP A CA 1
ATOM 1287 C C . ASP A 1 165 ? -4.858 6.346 16.081 1.00 81.56 165 ASP A C 1
ATOM 1289 O O . ASP A 1 165 ? -5.707 5.642 16.611 1.00 81.56 165 ASP A O 1
ATOM 1293 N N . SER A 1 166 ? -5.187 7.527 15.547 1.00 84.06 166 SER A N 1
ATOM 1294 C CA . SER A 1 166 ? -6.539 8.098 15.575 1.00 84.06 166 SER A CA 1
ATOM 1295 C C . SER A 1 166 ? -7.568 7.308 14.755 1.00 84.06 166 SER A C 1
ATOM 1297 O O . SER A 1 166 ? -8.772 7.541 14.898 1.00 84.06 166 SER A O 1
ATOM 1299 N N . TYR A 1 167 ? -7.118 6.386 13.899 1.00 88.06 167 TYR A N 1
ATOM 1300 C CA . TYR A 1 167 ? -7.983 5.578 13.041 1.00 88.06 167 TYR A CA 1
ATOM 1301 C C . TYR A 1 167 ? -8.522 4.322 13.727 1.00 88.06 167 TYR A C 1
ATOM 1303 O O . TYR A 1 167 ? -9.597 3.848 13.352 1.00 88.06 167 TYR A O 1
ATOM 1311 N N . LEU A 1 168 ? -7.826 3.813 14.747 1.00 92.12 168 LEU A N 1
ATOM 1312 C CA . LEU A 1 168 ? -8.235 2.638 15.509 1.00 92.12 168 LEU A CA 1
ATOM 1313 C C . LEU A 1 168 ? -8.510 3.022 16.957 1.00 92.12 168 LEU A C 1
ATOM 1315 O O . LEU A 1 168 ? -7.693 3.636 17.632 1.00 92.12 168 LEU A O 1
ATOM 1319 N N . ARG A 1 169 ? -9.675 2.622 17.463 1.00 93.31 169 ARG A N 1
ATOM 1320 C CA . ARG A 1 169 ? -9.999 2.743 18.888 1.00 93.31 169 ARG A CA 1
ATOM 1321 C C . ARG A 1 169 ? -10.137 1.368 19.514 1.00 93.31 169 ARG A C 1
ATOM 1323 O O . ARG A 1 169 ? -10.823 0.503 18.972 1.00 93.31 169 ARG A O 1
ATOM 1330 N N . THR A 1 170 ? -9.579 1.188 20.701 1.00 93.94 170 THR A N 1
ATOM 1331 C CA . THR A 1 170 ? -9.810 -0.019 21.496 1.00 93.94 170 THR A CA 1
ATOM 1332 C C . THR A 1 170 ? -11.206 0.029 22.115 1.00 93.94 170 THR A C 1
ATOM 1334 O O . THR A 1 170 ? -11.545 0.934 22.886 1.00 93.94 170 THR A O 1
ATOM 1337 N N . ARG A 1 171 ? -12.054 -0.947 21.792 1.00 93.25 171 ARG A N 1
ATOM 1338 C CA . ARG A 1 171 ? -13.394 -1.064 22.370 1.00 93.25 171 ARG A CA 1
ATOM 1339 C C . ARG A 1 171 ? -13.304 -1.609 23.794 1.00 93.25 171 ARG A C 1
ATOM 1341 O O . ARG A 1 171 ? -12.891 -2.740 24.013 1.00 93.25 171 ARG A O 1
ATOM 1348 N N . LYS A 1 172 ? -13.761 -0.820 24.773 1.00 92.75 172 LYS A N 1
ATOM 1349 C CA . LYS A 1 172 ? -13.597 -1.117 26.212 1.00 92.75 172 LYS A CA 1
ATOM 1350 C C . LYS A 1 172 ? -14.137 -2.479 26.667 1.00 92.75 172 LYS A C 1
ATOM 1352 O O . LYS A 1 172 ? -13.601 -3.045 27.606 1.00 92.75 172 LYS A O 1
ATOM 1357 N N . ARG A 1 173 ? -15.207 -2.983 26.043 1.00 92.69 173 ARG A N 1
ATOM 1358 C CA . ARG A 1 173 ? -15.900 -4.200 26.506 1.00 92.69 173 ARG A CA 1
ATOM 1359 C C . ARG A 1 173 ? -15.140 -5.499 26.215 1.00 92.69 173 ARG A C 1
ATOM 1361 O O . ARG A 1 173 ? -15.334 -6.471 26.926 1.00 92.69 173 ARG A O 1
ATOM 1368 N N . ASP A 1 174 ? -14.356 -5.528 25.138 1.00 93.88 174 ASP A N 1
ATOM 1369 C CA . ASP A 1 174 ? -13.752 -6.751 24.588 1.00 93.88 174 ASP 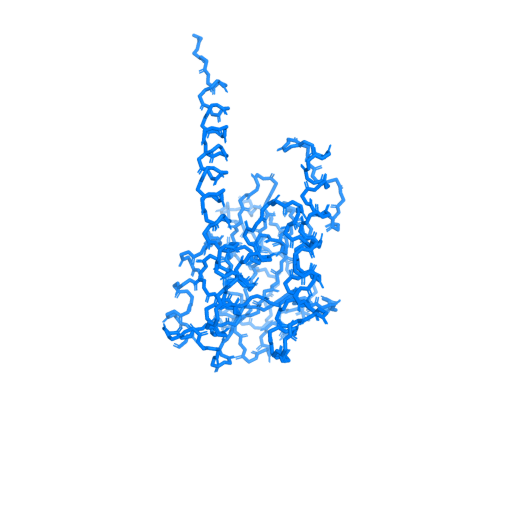A CA 1
ATOM 1370 C C . ASP A 1 174 ? -12.320 -6.550 24.067 1.00 93.88 174 ASP A C 1
ATOM 1372 O O . ASP A 1 174 ? -11.731 -7.481 23.531 1.00 93.88 174 ASP A O 1
ATOM 1376 N N . GLY A 1 175 ? -11.750 -5.349 24.211 1.00 92.88 175 GLY A N 1
ATOM 1377 C CA . GLY A 1 175 ? -10.369 -5.044 23.830 1.00 92.88 175 GLY A CA 1
ATOM 1378 C C . GLY A 1 175 ? -10.117 -4.990 22.322 1.00 92.88 175 GLY A C 1
ATOM 1379 O O . GLY A 1 175 ? -8.982 -4.788 21.905 1.00 92.88 175 GLY A O 1
ATOM 1380 N N . LYS A 1 176 ? -11.152 -5.150 21.494 1.00 94.19 176 LYS A N 1
ATOM 1381 C CA . LYS A 1 176 ? -11.010 -5.224 20.038 1.00 94.19 176 LYS A CA 1
ATOM 1382 C C . LYS A 1 176 ? -10.712 -3.856 19.434 1.00 94.19 176 LYS A C 1
ATOM 1384 O O . LYS A 1 176 ? -11.301 -2.853 19.848 1.00 94.19 176 LYS A O 1
ATOM 1389 N N . GLU A 1 177 ? -9.842 -3.819 18.434 1.00 96.00 177 GLU A N 1
ATOM 1390 C CA . GLU A 1 177 ? -9.571 -2.610 17.660 1.00 96.00 177 GLU A CA 1
ATOM 1391 C C . GLU A 1 177 ? -10.711 -2.343 16.681 1.00 96.00 177 GLU A C 1
ATOM 1393 O O . GLU A 1 177 ? -11.141 -3.219 15.931 1.00 96.00 177 GLU A O 1
ATOM 1398 N N . ILE A 1 178 ? -11.232 -1.121 16.715 1.00 96.12 178 ILE A N 1
ATOM 1399 C CA . ILE A 1 178 ? -12.370 -0.705 15.908 1.00 96.12 178 ILE A CA 1
ATOM 1400 C C . ILE A 1 178 ? -11.958 0.452 15.016 1.00 96.12 178 ILE A C 1
ATOM 1402 O O . ILE A 1 178 ? -11.587 1.517 15.512 1.00 96.12 178 ILE A O 1
ATOM 1406 N N . PHE A 1 179 ? -12.136 0.268 13.714 1.00 95.31 179 PHE A N 1
ATOM 1407 C CA . PHE A 1 179 ? -12.132 1.352 12.748 1.00 95.31 179 PHE A CA 1
ATOM 1408 C C . PHE A 1 179 ? -13.554 1.906 12.604 1.00 95.31 179 PHE A C 1
ATOM 1410 O O . PHE A 1 179 ? -14.508 1.161 12.367 1.00 95.31 179 PHE A O 1
ATOM 1417 N N . VAL A 1 180 ? -13.722 3.218 12.772 1.00 92.12 180 VAL A N 1
ATOM 1418 C CA . VAL A 1 180 ? -15.032 3.875 12.646 1.00 92.12 180 VAL A CA 1
ATOM 1419 C C . VAL A 1 180 ? -15.164 4.491 11.261 1.00 92.12 180 VAL A C 1
ATOM 1421 O O . VAL A 1 180 ? -14.400 5.383 10.892 1.00 92.12 180 VAL A O 1
ATOM 1424 N N . ILE A 1 181 ? -16.191 4.073 10.523 1.00 89.69 181 ILE A N 1
ATOM 1425 C CA . ILE A 1 181 ? -16.532 4.668 9.233 1.00 89.69 181 ILE A CA 1
ATOM 1426 C C . ILE A 1 181 ? -17.274 5.978 9.512 1.00 89.69 181 ILE A C 1
ATOM 1428 O O . ILE A 1 181 ? -18.465 5.985 9.818 1.00 89.69 181 ILE A O 1
ATOM 1432 N N . LYS A 1 182 ? -16.549 7.103 9.458 1.00 85.44 182 LYS A N 1
ATOM 1433 C CA . LYS A 1 182 ? -17.114 8.435 9.748 1.00 85.44 182 LYS A CA 1
ATOM 1434 C C . LYS A 1 182 ? -18.173 8.862 8.732 1.00 85.44 182 LYS A C 1
ATOM 1436 O O . LYS A 1 182 ? -19.119 9.549 9.099 1.00 85.44 182 LYS A O 1
ATOM 1441 N N . ASN A 1 183 ? -18.004 8.464 7.472 1.00 85.56 183 ASN A N 1
ATOM 1442 C CA . ASN A 1 183 ? -18.929 8.772 6.392 1.00 85.56 183 ASN A CA 1
ATOM 1443 C C . ASN A 1 183 ? -19.445 7.463 5.771 1.00 85.56 183 ASN A C 1
ATOM 1445 O O . ASN A 1 183 ? -18.649 6.773 5.130 1.00 85.56 183 ASN A O 1
ATOM 1449 N N . PRO A 1 184 ? -20.736 7.117 5.942 1.00 83.69 184 PRO A N 1
ATOM 1450 C CA . PRO A 1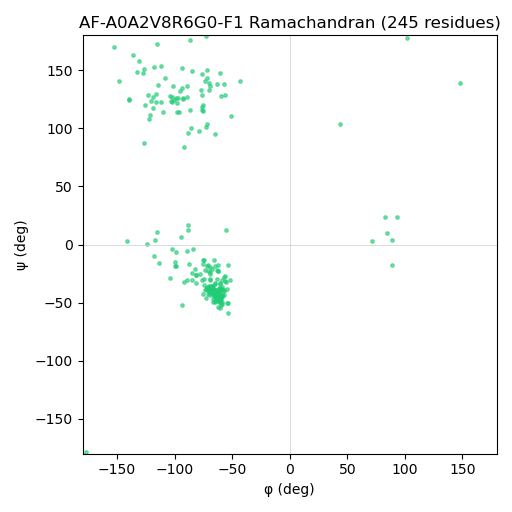 184 ? -21.319 5.879 5.418 1.00 83.69 184 PRO A CA 1
ATOM 1451 C C . PRO A 1 184 ? -21.068 5.651 3.924 1.00 83.69 184 PRO A C 1
ATOM 1453 O O . PRO A 1 184 ? -20.858 4.511 3.520 1.00 83.69 184 PRO A O 1
ATOM 1456 N N . ARG A 1 185 ? -20.951 6.727 3.130 1.00 85.19 185 ARG A N 1
ATOM 1457 C CA . ARG A 1 185 ? -20.648 6.641 1.694 1.00 85.19 185 ARG A CA 1
ATOM 1458 C C . ARG A 1 185 ? -19.359 5.869 1.397 1.00 85.19 185 ARG A C 1
ATOM 1460 O O . ARG A 1 185 ? -19.226 5.324 0.315 1.00 85.19 185 ARG A O 1
ATOM 1467 N N . HIS A 1 186 ? -18.389 5.839 2.320 1.00 87.25 186 HIS A N 1
ATOM 1468 C CA . HIS A 1 186 ? -17.143 5.096 2.108 1.00 87.25 186 HIS A CA 1
ATOM 1469 C C . HIS A 1 186 ? -17.396 3.586 2.102 1.00 87.25 186 HIS A C 1
ATOM 1471 O O . HIS A 1 186 ? -16.796 2.890 1.296 1.00 87.25 186 HIS A O 1
ATOM 1477 N N . ALA A 1 187 ? -18.304 3.083 2.947 1.00 89.25 187 ALA A N 1
ATOM 1478 C CA . ALA A 1 187 ? -18.665 1.667 2.942 1.00 89.25 187 ALA A CA 1
ATOM 1479 C C . ALA A 1 187 ? -19.329 1.276 1.614 1.00 89.25 187 ALA A C 1
ATOM 1481 O O . ALA A 1 187 ? -18.928 0.292 0.996 1.00 89.25 187 ALA A O 1
ATOM 1482 N N . GLU A 1 188 ? -20.284 2.089 1.151 1.00 88.50 188 GLU A N 1
ATOM 1483 C CA . GLU A 1 188 ? -20.947 1.911 -0.147 1.00 88.50 188 GLU A CA 1
ATOM 1484 C C . GLU A 1 188 ? -19.937 1.973 -1.302 1.00 88.50 188 GLU A C 1
ATOM 1486 O O . GLU A 1 188 ? -19.904 1.091 -2.159 1.00 88.50 188 GLU A O 1
ATOM 1491 N N . TYR A 1 189 ? -19.057 2.978 -1.289 1.00 89.31 189 TYR A N 1
ATOM 1492 C CA . TYR A 1 189 ? -18.022 3.161 -2.300 1.00 89.31 189 TYR A CA 1
ATOM 1493 C C . TYR A 1 189 ? -17.064 1.969 -2.353 1.00 89.31 189 TYR A C 1
ATOM 1495 O O . TYR A 1 189 ? -16.870 1.396 -3.424 1.00 89.31 189 TYR A O 1
ATOM 1503 N N . TRP A 1 190 ? -16.551 1.509 -1.208 1.00 92.38 190 TRP A N 1
ATOM 1504 C CA . TRP A 1 190 ? -15.681 0.333 -1.144 1.00 92.38 190 TRP A CA 1
ATOM 1505 C C . TRP A 1 190 ? -16.351 -0.951 -1.653 1.00 92.38 190 TRP A C 1
ATOM 1507 O O . TRP A 1 190 ? -15.677 -1.798 -2.235 1.00 92.38 190 TRP A O 1
ATOM 1517 N N . GLN A 1 191 ? -17.661 -1.110 -1.449 1.00 90.50 191 GLN A N 1
ATOM 1518 C CA . GLN A 1 191 ? -18.422 -2.261 -1.949 1.00 90.50 191 GLN A CA 1
ATOM 1519 C C . GLN A 1 191 ? -18.761 -2.169 -3.443 1.00 90.50 191 GLN A C 1
ATOM 1521 O O . GLN A 1 191 ? -18.967 -3.200 -4.078 1.00 90.50 191 GLN A O 1
ATOM 1526 N N . SER A 1 192 ? -18.824 -0.957 -3.998 1.00 90.25 192 SER A N 1
ATOM 1527 C CA . SER A 1 192 ? -19.145 -0.717 -5.411 1.00 90.25 192 SER A CA 1
ATOM 1528 C C . SER A 1 192 ? -18.004 -1.042 -6.381 1.00 90.25 192 SER A C 1
ATOM 1530 O O . SER A 1 192 ? -18.235 -1.182 -7.583 1.00 90.25 192 SER A O 1
ATOM 1532 N N . HIS A 1 193 ? -16.771 -1.160 -5.883 1.00 91.31 193 HIS A N 1
ATOM 1533 C CA . HIS A 1 193 ? -15.619 -1.486 -6.714 1.00 91.31 193 HIS A CA 1
ATOM 1534 C C . HIS A 1 193 ? -15.647 -2.948 -7.174 1.00 91.31 193 HIS A C 1
ATOM 1536 O O . HIS A 1 193 ? -15.984 -3.856 -6.420 1.00 91.31 193 HIS A O 1
ATOM 1542 N N . ALA A 1 194 ? -15.206 -3.180 -8.414 1.00 90.94 194 ALA A N 1
ATOM 1543 C CA . ALA A 1 194 ? -15.106 -4.522 -8.991 1.00 90.94 194 ALA A CA 1
ATOM 1544 C C . ALA A 1 194 ? -13.997 -5.386 -8.357 1.00 90.94 194 ALA A C 1
ATOM 1546 O O . ALA A 1 194 ? -14.023 -6.608 -8.482 1.00 90.94 194 ALA A O 1
ATOM 1547 N N . TYR A 1 195 ? -13.029 -4.753 -7.690 1.00 94.50 195 TYR A N 1
ATOM 1548 C CA . TYR A 1 195 ? -11.903 -5.414 -7.035 1.00 94.50 195 TYR A CA 1
ATOM 1549 C C . TYR A 1 195 ? -11.920 -5.149 -5.525 1.00 94.50 195 TYR A C 1
ATOM 1551 O O . TYR A 1 195 ? -12.409 -4.094 -5.109 1.00 94.50 195 TYR A O 1
ATOM 1559 N N . PRO A 1 196 ? -11.366 -6.061 -4.701 1.00 95.31 196 PRO A N 1
ATOM 1560 C CA . PRO A 1 196 ? -11.332 -5.887 -3.255 1.00 95.31 196 PRO A CA 1
ATOM 1561 C C . PRO A 1 196 ? -10.635 -4.590 -2.841 1.00 95.31 196 PRO A C 1
ATOM 1563 O O . PRO A 1 196 ? -9.573 -4.247 -3.365 1.00 95.31 196 PRO A O 1
ATOM 1566 N N . VAL A 1 197 ? -11.209 -3.911 -1.852 1.00 95.75 197 VAL A N 1
ATOM 1567 C CA . VAL A 1 197 ? -10.604 -2.767 -1.175 1.00 95.75 197 VAL A CA 1
ATOM 1568 C C . VAL A 1 197 ? -9.977 -3.238 0.131 1.00 95.75 197 VAL A C 1
ATOM 1570 O O . VAL A 1 197 ? -10.624 -3.863 0.977 1.00 95.75 197 VAL A O 1
ATOM 1573 N N . LEU A 1 198 ? -8.699 -2.918 0.297 1.00 97.00 198 LEU A N 1
ATOM 1574 C CA . LEU A 1 198 ? -7.919 -3.185 1.491 1.00 97.00 198 LEU A CA 1
ATOM 1575 C C . LEU A 1 198 ? -7.792 -1.902 2.307 1.00 97.00 198 LEU A C 1
ATOM 1577 O O . LEU A 1 198 ? -7.333 -0.877 1.807 1.00 97.00 198 LEU A O 1
ATOM 1581 N N . LEU A 1 199 ? -8.158 -1.967 3.582 1.00 96.56 199 LEU A N 1
ATOM 1582 C CA . LEU A 1 199 ? -7.835 -0.917 4.539 1.00 96.56 199 LEU A CA 1
ATOM 1583 C C . LEU A 1 199 ? -6.453 -1.208 5.113 1.00 96.56 199 LEU A C 1
ATOM 1585 O O . LEU A 1 199 ? -6.284 -2.220 5.792 1.00 96.56 199 LEU A O 1
ATOM 1589 N N . VAL A 1 200 ? -5.490 -0.330 4.847 1.00 96.75 200 VAL A N 1
ATOM 1590 C CA . VAL A 1 200 ? -4.112 -0.426 5.334 1.00 96.75 200 VAL A CA 1
ATOM 1591 C C . VAL A 1 200 ? -3.854 0.688 6.331 1.00 96.75 200 VAL A C 1
ATOM 1593 O O . VAL A 1 200 ? -3.999 1.871 6.019 1.00 96.75 200 VAL A O 1
ATOM 1596 N N . ILE A 1 201 ? -3.466 0.303 7.540 1.00 95.25 201 ILE A N 1
ATOM 1597 C CA . ILE A 1 201 ? -3.236 1.213 8.653 1.00 95.25 201 ILE A CA 1
ATOM 1598 C C . ILE A 1 201 ? -1.784 1.110 9.093 1.00 95.25 201 ILE A C 1
ATOM 1600 O O . ILE A 1 201 ? -1.303 0.020 9.403 1.00 95.25 201 ILE A O 1
ATOM 1604 N N . ARG A 1 202 ? -1.113 2.260 9.157 1.00 90.75 202 ARG A N 1
ATOM 1605 C CA . ARG A 1 202 ? 0.170 2.423 9.837 1.00 90.75 202 ARG A CA 1
ATOM 1606 C C . ARG A 1 202 ? -0.041 3.113 11.176 1.00 90.75 202 ARG A C 1
ATOM 1608 O O . ARG A 1 202 ? -0.570 4.226 11.219 1.00 90.75 202 ARG A O 1
ATOM 1615 N N . ASP A 1 203 ? 0.405 2.479 12.249 1.00 86.50 203 ASP A N 1
ATOM 1616 C CA . ASP A 1 203 ? 0.372 3.074 13.585 1.00 86.50 203 ASP A CA 1
ATOM 1617 C C . ASP A 1 203 ? 1.624 3.926 13.876 1.00 86.50 203 ASP A C 1
ATOM 1619 O O . ASP A 1 203 ? 2.542 4.056 13.056 1.00 86.50 203 ASP A O 1
ATOM 1623 N N . SER A 1 204 ? 1.651 4.572 15.041 1.00 78.88 204 SER A N 1
ATOM 1624 C CA . SER A 1 204 ? 2.781 5.391 15.491 1.00 78.88 204 SER A CA 1
ATOM 1625 C C . SER A 1 204 ? 4.048 4.590 15.796 1.00 78.88 204 SER A C 1
ATOM 1627 O O . SER A 1 204 ? 5.135 5.163 15.729 1.00 78.88 204 SER A O 1
ATOM 1629 N N . SER A 1 205 ? 3.938 3.282 16.058 1.00 78.69 205 SER A N 1
ATOM 1630 C CA . SER A 1 205 ? 5.094 2.388 16.218 1.00 78.69 205 SER A CA 1
ATOM 1631 C C . SER A 1 205 ? 5.772 2.061 14.883 1.00 78.69 205 SER A C 1
ATOM 1633 O O . SER A 1 205 ? 6.896 1.564 14.855 1.00 78.69 205 SER A O 1
ATOM 1635 N N . GLY A 1 206 ? 5.102 2.370 13.769 1.00 76.81 206 GLY A N 1
ATOM 1636 C CA . GLY A 1 206 ? 5.559 2.062 12.421 1.00 76.81 206 GLY A CA 1
ATOM 1637 C C . GLY A 1 206 ? 5.107 0.692 11.923 1.00 76.81 206 GLY A C 1
ATOM 1638 O O . GLY A 1 206 ? 5.468 0.322 10.807 1.00 76.81 206 GLY A O 1
ATOM 1639 N N . GLN A 1 207 ? 4.299 -0.042 12.693 1.00 87.81 207 GLN A N 1
ATOM 1640 C CA . GLN A 1 207 ? 3.684 -1.274 12.219 1.00 87.81 207 GLN A CA 1
ATOM 1641 C C . GLN A 1 207 ? 2.628 -0.944 11.160 1.00 87.81 207 GLN A C 1
ATOM 1643 O O . GLN A 1 207 ? 1.829 -0.022 11.327 1.00 87.81 207 GLN A O 1
ATOM 1648 N N . ILE A 1 208 ? 2.614 -1.722 10.075 1.00 93.31 208 ILE A N 1
ATOM 1649 C CA . ILE A 1 208 ? 1.637 -1.598 8.992 1.00 93.31 208 ILE A CA 1
ATOM 1650 C C . ILE A 1 208 ? 0.810 -2.878 8.931 1.00 93.31 208 ILE A C 1
ATOM 1652 O O . ILE A 1 208 ? 1.353 -3.977 8.779 1.00 93.31 208 ILE A O 1
ATOM 1656 N N . ARG A 1 209 ? -0.509 -2.737 9.057 1.00 97.31 209 ARG A N 1
ATOM 1657 C CA . ARG A 1 209 ? -1.469 -3.842 9.004 1.00 97.31 209 ARG A CA 1
ATOM 1658 C C . ARG A 1 209 ? -2.547 -3.578 7.970 1.00 97.31 209 ARG A C 1
ATOM 1660 O O . ARG A 1 209 ? -2.899 -2.428 7.730 1.00 97.31 209 ARG A O 1
ATOM 1667 N N . TRP A 1 210 ? -3.095 -4.632 7.384 1.00 97.62 210 TRP A N 1
ATOM 1668 C CA . TRP A 1 210 ? -4.141 -4.548 6.374 1.00 97.62 210 TRP A CA 1
ATOM 1669 C C . TRP A 1 210 ? -5.319 -5.474 6.675 1.00 97.62 210 TRP A C 1
ATOM 1671 O O . TRP A 1 210 ? -5.192 -6.466 7.390 1.00 97.62 210 TRP A O 1
ATOM 1681 N N . MET A 1 211 ? -6.479 -5.155 6.109 1.00 96.88 211 MET A N 1
ATOM 1682 C CA . MET A 1 211 ? -7.669 -6.000 6.156 1.00 96.88 211 MET A CA 1
ATOM 1683 C C . MET A 1 211 ? -8.499 -5.821 4.883 1.00 96.88 211 MET A C 1
ATOM 1685 O O . MET A 1 211 ? -8.655 -4.698 4.406 1.00 96.88 211 MET A O 1
ATOM 1689 N N . ASN A 1 212 ? -9.067 -6.908 4.350 1.00 96.12 212 ASN A N 1
ATOM 1690 C CA . ASN A 1 212 ? -10.039 -6.841 3.255 1.00 96.12 212 ASN A CA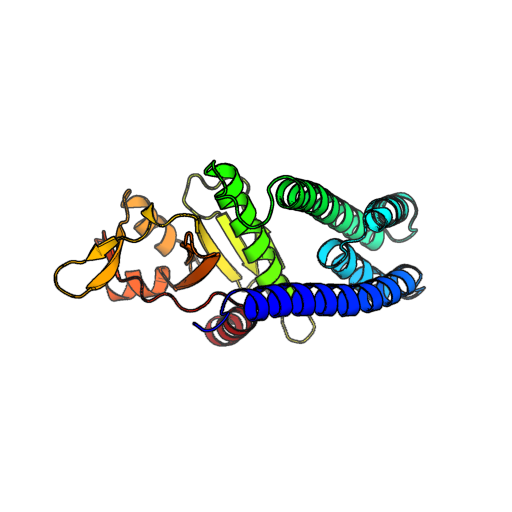 1
ATOM 1691 C C . ASN A 1 212 ? -11.382 -6.310 3.780 1.00 96.12 212 ASN A C 1
ATOM 1693 O O . ASN A 1 212 ? -12.155 -7.041 4.405 1.00 96.12 212 ASN A O 1
ATOM 1697 N N . VAL A 1 213 ? -11.653 -5.025 3.546 1.00 94.94 213 VAL A N 1
ATOM 1698 C CA . VAL A 1 213 ? -12.883 -4.390 4.034 1.00 94.94 213 VAL A CA 1
ATOM 1699 C C . VAL A 1 213 ? -14.075 -4.671 3.132 1.00 94.94 213 VAL A C 1
ATOM 1701 O O . VAL A 1 213 ? -15.193 -4.728 3.637 1.00 94.94 213 VAL A O 1
ATOM 1704 N N . THR A 1 214 ? -13.860 -4.937 1.842 1.00 94.06 214 THR A N 1
ATOM 1705 C CA . THR A 1 214 ? -14.935 -5.374 0.940 1.00 94.06 214 THR A CA 1
ATOM 1706 C C . THR A 1 214 ? -15.553 -6.680 1.440 1.00 94.06 214 THR A C 1
ATOM 1708 O O . THR A 1 214 ? -16.761 -6.743 1.664 1.00 94.06 214 THR A O 1
ATOM 1711 N N . GLU A 1 215 ? -14.728 -7.694 1.710 1.00 93.25 215 GLU A N 1
ATOM 1712 C CA . GLU A 1 215 ? -15.191 -8.989 2.226 1.00 93.25 215 GLU A CA 1
ATOM 1713 C C . GLU A 1 215 ? -15.823 -8.865 3.620 1.00 93.25 215 GLU A C 1
ATOM 1715 O O . GLU A 1 215 ? -16.858 -9.474 3.901 1.00 93.25 215 GLU A O 1
ATOM 1720 N N . TYR A 1 216 ? -15.236 -8.048 4.500 1.00 94.56 216 TYR A N 1
ATOM 1721 C CA . TYR A 1 216 ? -15.802 -7.805 5.824 1.00 94.56 216 TYR A CA 1
ATOM 1722 C C . TYR A 1 216 ? -17.215 -7.219 5.742 1.00 94.56 216 TYR A C 1
ATOM 1724 O O . TYR A 1 216 ? -18.137 -7.726 6.383 1.00 94.56 216 TYR A O 1
ATOM 1732 N N . LEU A 1 217 ? -17.398 -6.170 4.936 1.00 92.31 217 LEU A N 1
ATOM 1733 C CA . LEU A 1 217 ? -18.686 -5.499 4.794 1.00 92.31 217 LEU A CA 1
ATOM 1734 C C . LEU A 1 217 ? -19.716 -6.399 4.097 1.00 92.31 217 LEU A C 1
ATOM 1736 O O . LEU A 1 217 ? -20.874 -6.412 4.498 1.00 92.31 217 LEU A O 1
ATOM 1740 N N . GLN A 1 218 ? -19.312 -7.214 3.117 1.00 91.12 218 GLN A N 1
ATOM 1741 C CA . GLN A 1 218 ? -20.203 -8.206 2.495 1.00 91.12 218 GLN A CA 1
ATOM 1742 C C . GLN A 1 218 ? -20.769 -9.210 3.513 1.00 91.12 218 GLN A C 1
ATOM 1744 O O . GLN A 1 218 ? -21.933 -9.590 3.419 1.00 91.12 218 GLN A O 1
ATOM 1749 N N . ARG A 1 219 ? -19.974 -9.618 4.512 1.00 91.06 219 ARG A N 1
ATOM 1750 C CA . ARG A 1 219 ? -20.413 -10.552 5.567 1.00 91.06 219 ARG A CA 1
ATOM 1751 C C . ARG A 1 219 ? -21.307 -9.905 6.626 1.00 91.06 219 ARG A C 1
ATOM 1753 O O . ARG A 1 219 ? -22.112 -10.598 7.238 1.00 91.06 219 ARG A O 1
ATOM 1760 N N . GLN A 1 220 ? -21.120 -8.615 6.897 1.00 85.81 220 GLN A N 1
ATOM 1761 C CA . GLN A 1 220 ? -21.804 -7.899 7.981 1.00 85.81 220 GLN A CA 1
ATOM 1762 C C . GLN A 1 220 ? -23.028 -7.090 7.504 1.00 85.81 220 GLN A C 1
ATOM 1764 O O . GLN A 1 220 ? -23.882 -6.752 8.321 1.00 85.81 220 GLN A O 1
ATOM 1769 N N . GLY A 1 221 ? -23.134 -6.799 6.203 1.00 75.25 221 GLY A N 1
ATOM 1770 C CA . GLY A 1 221 ? -24.199 -5.993 5.598 1.00 75.25 221 GLY A CA 1
ATOM 1771 C C . GLY A 1 221 ? -23.781 -4.549 5.283 1.00 75.25 221 GLY A C 1
ATOM 1772 O O . GLY A 1 221 ? -22.657 -4.127 5.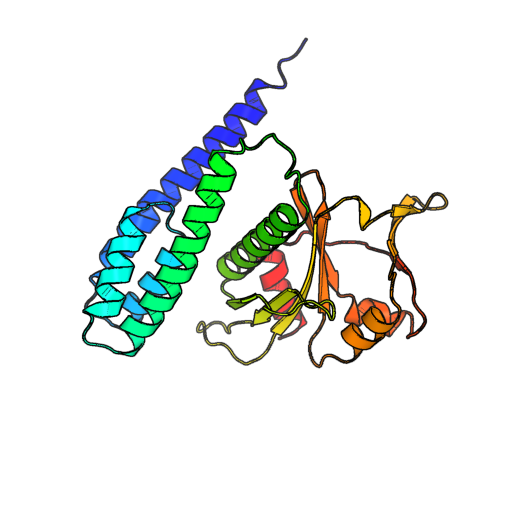551 1.00 75.25 221 GLY A O 1
ATOM 1773 N N . THR A 1 222 ? -24.693 -3.777 4.688 1.00 61.09 222 THR A N 1
ATOM 1774 C CA . THR A 1 222 ? -24.428 -2.423 4.156 1.00 61.09 222 THR A CA 1
ATOM 1775 C C . THR A 1 222 ? -24.482 -1.308 5.210 1.00 61.09 222 THR A C 1
ATOM 1777 O O . THR A 1 222 ? -23.865 -0.267 5.023 1.00 61.09 222 THR A O 1
ATOM 1780 N N . ASP A 1 223 ? -25.141 -1.523 6.354 1.00 69.75 223 ASP A N 1
ATOM 1781 C CA . ASP A 1 223 ? -25.314 -0.511 7.420 1.00 69.75 223 ASP A CA 1
ATOM 1782 C C . ASP A 1 223 ? -24.180 -0.485 8.466 1.00 69.75 223 ASP A C 1
ATOM 1784 O O . ASP A 1 223 ? -24.296 0.068 9.569 1.00 69.75 223 ASP A O 1
ATOM 1788 N N . VAL A 1 224 ? -23.043 -1.096 8.143 1.00 81.75 224 VAL A N 1
ATOM 1789 C CA . VAL A 1 224 ? -21.924 -1.247 9.071 1.00 81.75 224 VAL A CA 1
ATOM 1790 C C . VAL A 1 224 ? -21.182 0.076 9.218 1.00 81.75 224 VAL A C 1
ATOM 1792 O O . VAL A 1 224 ? -20.534 0.561 8.299 1.00 81.75 224 VAL A O 1
ATOM 1795 N N . ARG A 1 225 ? -21.219 0.651 10.423 1.00 86.50 225 ARG A N 1
ATOM 1796 C CA . ARG A 1 225 ? -20.488 1.891 10.764 1.00 86.50 225 ARG A CA 1
ATOM 1797 C C . ARG A 1 225 ? -19.169 1.649 11.496 1.00 86.50 225 ARG A C 1
ATOM 1799 O O . ARG A 1 225 ? -18.438 2.591 11.806 1.00 86.50 225 ARG A O 1
ATOM 1806 N N . GLN A 1 226 ? -18.891 0.399 11.850 1.00 91.38 226 GLN A N 1
ATOM 1807 C CA . GLN A 1 226 ? -17.727 0.006 12.636 1.00 91.38 226 GLN A CA 1
ATOM 1808 C C . GLN A 1 226 ? -17.161 -1.291 12.081 1.00 91.38 226 GLN A C 1
ATOM 1810 O O . GLN A 1 226 ? -17.871 -2.289 12.012 1.00 91.38 226 GLN A O 1
ATOM 1815 N N . ILE A 1 227 ? -15.881 -1.269 11.740 1.00 94.00 227 ILE A N 1
ATOM 1816 C CA . ILE A 1 227 ? -15.138 -2.451 11.329 1.00 94.00 227 ILE A CA 1
ATOM 1817 C C . ILE A 1 227 ? -14.320 -2.914 12.527 1.00 94.00 227 ILE A C 1
ATOM 1819 O O . ILE A 1 227 ? -13.551 -2.144 13.102 1.00 94.00 227 ILE A O 1
ATOM 1823 N N . GLU A 1 228 ? -14.503 -4.170 12.915 1.00 95.38 228 GLU A N 1
ATOM 1824 C CA . GLU A 1 228 ? -13.571 -4.851 13.805 1.00 95.38 228 GLU A CA 1
ATOM 1825 C C . GLU A 1 228 ? -12.283 -5.142 13.035 1.00 95.38 228 GLU A C 1
ATOM 1827 O O . GLU A 1 228 ? -12.247 -6.036 12.193 1.00 95.38 228 GLU A O 1
ATOM 1832 N N . PHE A 1 229 ? -11.244 -4.353 13.298 1.00 96.00 229 PHE A N 1
ATOM 1833 C CA . PHE A 1 229 ? -9.994 -4.410 12.559 1.00 96.00 229 PHE A CA 1
ATOM 1834 C C . PHE A 1 229 ? -9.080 -5.475 13.162 1.00 96.00 229 PHE A C 1
ATOM 1836 O O . PHE A 1 229 ? -8.441 -5.250 14.184 1.00 96.00 229 PHE A O 1
ATOM 1843 N N . GLN A 1 230 ? -9.035 -6.649 12.532 1.00 93.38 230 GLN A N 1
ATOM 1844 C CA . GLN A 1 230 ? -8.173 -7.752 12.975 1.00 93.38 230 GLN A CA 1
ATOM 1845 C C . GLN A 1 230 ? -6.757 -7.681 12.382 1.00 93.38 230 GLN A C 1
ATOM 1847 O O . GLN A 1 230 ? -5.862 -8.304 12.934 1.00 93.38 230 GLN A O 1
ATOM 1852 N N . GLY A 1 231 ? -6.565 -6.884 11.320 1.00 93.00 231 GLY A N 1
ATOM 1853 C CA . GLY A 1 231 ? -5.282 -6.444 10.759 1.00 93.00 231 GLY A CA 1
ATOM 1854 C C . GLY A 1 231 ? -4.181 -7.505 10.621 1.00 93.00 231 GLY A C 1
ATOM 1855 O O . GLY A 1 231 ? -3.467 -7.781 11.580 1.00 93.00 231 GLY A O 1
ATOM 1856 N N . GLU A 1 232 ? -3.935 -8.004 9.411 1.00 96.00 232 GLU A N 1
ATOM 1857 C CA . GLU A 1 232 ? -2.763 -8.838 9.100 1.00 96.00 232 GLU A CA 1
ATOM 1858 C C . GLU A 1 232 ? -1.535 -7.967 8.771 1.00 96.00 232 GLU A C 1
ATOM 1860 O O . GLU A 1 232 ? -1.704 -6.873 8.232 1.00 96.00 232 GLU A O 1
ATOM 1865 N N . PRO A 1 233 ? -0.287 -8.399 9.043 1.00 96.62 233 PRO A N 1
ATOM 1866 C CA . PRO A 1 233 ? 0.904 -7.639 8.658 1.00 96.62 233 PRO A CA 1
ATOM 1867 C C . PRO A 1 233 ? 0.953 -7.356 7.152 1.00 96.62 233 PRO A C 1
ATOM 1869 O O . PRO A 1 233 ? 0.849 -8.275 6.339 1.00 96.62 233 PRO A O 1
ATOM 1872 N N . PHE A 1 234 ? 1.154 -6.093 6.773 1.00 96.12 234 PHE A N 1
ATOM 1873 C CA . PHE A 1 234 ? 1.264 -5.687 5.374 1.00 96.12 234 PHE A CA 1
ATOM 1874 C C . PHE A 1 234 ? 2.719 -5.780 4.910 1.00 96.12 234 PHE A C 1
ATOM 1876 O O . PHE A 1 234 ? 3.544 -4.907 5.164 1.00 96.12 234 PHE A O 1
ATOM 1883 N N . THR A 1 235 ? 3.039 -6.903 4.278 1.00 90.81 235 THR A N 1
ATOM 1884 C CA . THR A 1 235 ? 4.396 -7.298 3.874 1.00 90.81 235 THR A CA 1
ATOM 1885 C C . THR A 1 235 ? 4.403 -7.864 2.460 1.00 90.81 235 THR A C 1
ATOM 1887 O O . THR A 1 235 ? 3.365 -8.305 1.960 1.00 90.81 235 THR A O 1
ATOM 1890 N N . ALA A 1 236 ? 5.578 -7.935 1.829 1.00 79.81 236 ALA A N 1
ATOM 1891 C CA . ALA A 1 236 ? 5.716 -8.524 0.497 1.00 79.81 236 ALA A CA 1
ATOM 1892 C C . ALA A 1 236 ? 5.160 -9.958 0.427 1.00 79.81 236 ALA A C 1
ATOM 1894 O O . ALA A 1 236 ? 4.502 -10.328 -0.543 1.00 79.81 236 ALA A O 1
ATOM 1895 N N . GLU A 1 237 ? 5.371 -10.749 1.482 1.00 90.44 237 GLU A N 1
ATOM 1896 C CA . GLU A 1 237 ? 4.845 -12.111 1.587 1.00 90.44 237 GLU A CA 1
ATOM 1897 C C . GLU A 1 237 ? 3.313 -12.126 1.650 1.00 90.44 237 GLU A C 1
ATOM 1899 O O . GLU A 1 237 ? 2.670 -12.856 0.897 1.00 90.44 237 GLU A O 1
ATOM 1904 N N . SER A 1 238 ? 2.707 -11.255 2.464 1.00 94.12 238 SER A N 1
ATOM 1905 C CA . SER A 1 238 ? 1.244 -11.142 2.510 1.00 94.12 238 SER A CA 1
ATOM 1906 C C . SER A 1 238 ? 0.651 -10.731 1.157 1.00 94.12 238 SER A C 1
ATOM 1908 O O . SER A 1 238 ? -0.368 -11.283 0.757 1.00 94.12 238 SER A O 1
ATOM 1910 N N . VAL A 1 239 ? 1.309 -9.841 0.400 1.00 90.12 239 VAL A N 1
ATOM 1911 C CA . VAL A 1 239 ? 0.832 -9.424 -0.930 1.00 90.12 239 VAL A CA 1
ATOM 1912 C C . VAL A 1 239 ? 0.947 -10.561 -1.950 1.00 90.12 239 VAL A C 1
ATOM 1914 O O . VAL A 1 239 ? 0.031 -10.762 -2.748 1.00 90.12 239 VAL A O 1
ATOM 1917 N N . LYS A 1 240 ? 2.005 -11.380 -1.897 1.00 86.94 240 LYS A N 1
ATOM 1918 C CA . LYS A 1 240 ? 2.088 -12.602 -2.720 1.00 86.94 240 LYS A CA 1
ATOM 1919 C C . LYS A 1 240 ? 0.955 -13.578 -2.400 1.00 86.94 240 LYS A C 1
ATOM 1921 O O . LYS A 1 240 ? 0.377 -14.174 -3.306 1.00 86.94 240 LYS A O 1
ATOM 1926 N N . GLN A 1 241 ? 0.603 -13.715 -1.123 1.00 91.25 241 GLN A N 1
ATOM 1927 C CA . GLN A 1 241 ? -0.528 -14.543 -0.704 1.00 91.25 241 GLN A CA 1
ATOM 1928 C C . GLN A 1 241 ? -1.871 -13.949 -1.146 1.00 91.25 241 GLN A C 1
ATOM 1930 O O . GLN A 1 241 ? -2.753 -14.708 -1.539 1.00 91.25 241 GLN A O 1
ATOM 1935 N N . MET A 1 242 ? -2.031 -12.618 -1.153 1.00 91.19 242 MET A N 1
ATOM 1936 C CA . MET A 1 242 ? -3.219 -11.959 -1.716 1.00 91.19 242 MET A CA 1
ATOM 1937 C C . MET A 1 242 ? -3.402 -12.316 -3.188 1.00 91.19 242 MET A C 1
ATOM 1939 O O . MET A 1 242 ? -4.515 -12.650 -3.580 1.00 91.19 242 MET A O 1
ATOM 1943 N N . ARG A 1 243 ? -2.321 -12.314 -3.986 1.00 84.25 243 ARG A N 1
ATOM 1944 C CA . ARG A 1 243 ? -2.382 -12.779 -5.377 1.00 84.25 243 ARG A CA 1
ATOM 1945 C C . ARG A 1 243 ? -2.961 -14.190 -5.431 1.00 84.25 243 ARG A C 1
ATOM 1947 O O . ARG A 1 243 ? -3.917 -14.402 -6.148 1.00 84.25 243 ARG A O 1
ATOM 1954 N N . ALA A 1 244 ? -2.464 -15.140 -4.642 1.00 82.69 244 ALA A N 1
ATOM 1955 C CA . ALA A 1 244 ? -3.000 -16.507 -4.659 1.00 82.69 244 ALA A CA 1
ATOM 1956 C C . ALA A 1 244 ? -4.483 -16.615 -4.236 1.00 82.69 244 ALA A C 1
ATOM 1958 O O . ALA A 1 244 ? -5.140 -17.595 -4.573 1.00 82.69 244 ALA A O 1
ATOM 1959 N N . ARG A 1 245 ? -5.002 -15.640 -3.476 1.00 83.62 245 ARG A N 1
ATOM 1960 C CA . ARG A 1 245 ? -6.397 -15.604 -3.005 1.00 83.62 245 ARG A CA 1
ATOM 1961 C C . ARG A 1 245 ? -7.349 -14.893 -3.972 1.00 83.62 245 ARG A C 1
ATOM 1963 O O . ARG A 1 245 ? -8.533 -15.212 -3.974 1.00 83.62 245 ARG A O 1
ATOM 1970 N N . PHE A 1 246 ? -6.860 -13.903 -4.720 1.00 78.75 246 PHE A N 1
ATOM 1971 C CA . PHE A 1 246 ? -7.684 -13.002 -5.537 1.00 78.75 246 PHE A CA 1
ATOM 1972 C C . PHE A 1 246 ? -7.387 -13.070 -7.044 1.00 78.75 246 PHE A C 1
ATOM 1974 O O . PHE A 1 246 ? -8.128 -12.463 -7.820 1.00 78.75 246 PHE A O 1
ATOM 1981 N N . ALA A 1 247 ? -6.308 -13.754 -7.444 1.00 62.44 247 ALA A N 1
ATOM 1982 C CA . ALA A 1 247 ? -5.947 -14.031 -8.835 1.00 62.44 247 ALA A CA 1
ATOM 1983 C C . ALA A 1 247 ? -6.544 -15.350 -9.347 1.00 62.44 247 ALA A C 1
ATOM 1985 O O . ALA A 1 247 ? -6.793 -16.252 -8.521 1.00 62.44 247 ALA A O 1
#